Protein AF-0000000084334035 (afdb_homodimer)

InterPro domains:
  IPR004360 Glyoxalase/fosfomycin resistance/dioxygenase domain [PF00903] (3-112)
  IPR029068 Glyoxalase/Bleomycin resistance protein/Dihydroxybiphenyl dioxygenase [G3DSA:3.10.180.10] (1-116)
  IPR029068 Glyoxalase/Bleomycin resistance protein/Dihydroxybiphenyl dioxygenase [SSF54593] (1-115)
  IPR037523 Vicinal oxygen chelate (VOC), core domain [PS51819] (2-116)

Organism: NCBI:txid1302689

pLDDT: mean 97.19, std 4.1, range [75.56, 98.94]

Foldseek 3Di:
DDAAEAEAEADDQVLQVVLVVLLAWDWPDWAAPDDPDTWTKIHHPPDRHIYTYGHPDPVHHHQPADDAEDEDADPVVSCVSSVVSVWHKADWDQDPQFIWIWTAGPRNHIYIYGHD/DDAAEAEAEADDQVLQVVLVVLLAWDWPDWADPDDPDTWTKIHHPPDRHIYTYGHPDPVHHHQPADDAEDEDADPVVSCVSSVVSVWDKADWDQDPQFIWIWTATPRNHIYIYGHD

Radius of gyration: 17.35 Å; Cα contacts (8 Å, |Δi|>4): 551; chains: 2; bounding box: 46×47×35 Å

Secondary structure (DSSP, 8-state):
-EEEEEEEE-S-HHHHHHHHHHHT-EEEEEEEEETTEEEEEEE-TT-S-EEEEE---TTS-TT----EEEE-S-HHHHHHHHHHTT--BPPPEEETTEEEEEEE-TT--EEEEEE-/-EEEEEEEE-S-HHHHHHHHHHHT-EEEEEEEEETTEEEEEEE-TT-S-EEEEE---TTS-TT----EEEE-S-HHHHHHHHHHTT--BPPPEEETTEEEEEEE-TT--EEEEEE-

Sequence (232 aa):
MKISIVSIPVTDQARAKEFYIKFGFQVLVDAPMGGSQRWIQLTLPGAETTIALVNWFDDMPAGSVRGMVISIDNIEDKIKELNAQGIEVAPVETTPWGRFAAVKDPDGNTLSLHQEMKISIVSIPVTDQARAKEFYIKFGFQVLVDAPMGGSQRWIQLTLPGAETTIALVNWFDDMPAGSVRGMVISIDNIEDKIKELNAQGIEVAPVETTPWGRFAAVKDPDGNTLSLHQE

Solvent-accessible surface area (backbone atoms only — not comparable to full-atom values): 12318 Å² total; per-residue (Å²): 89,36,60,39,33,38,54,42,38,31,85,48,58,70,65,46,48,54,51,43,41,62,71,57,35,41,84,74,42,79,40,77,74,53,89,90,45,58,46,36,30,32,30,37,76,92,35,78,43,30,38,29,50,39,73,82,55,85,64,39,52,52,21,31,52,53,70,28,28,33,38,43,89,50,59,68,61,49,48,52,53,29,43,74,66,69,41,72,64,50,74,75,43,82,53,100,82,26,36,35,28,44,33,60,48,96,59,46,27,32,41,28,40,31,22,114,88,37,58,38,32,38,54,44,38,30,85,49,58,69,65,48,49,54,50,43,42,62,72,57,36,41,84,75,43,78,41,78,73,55,91,92,45,57,46,36,29,32,31,37,76,92,34,79,43,29,38,29,50,39,74,81,55,85,65,39,52,53,21,31,52,52,70,28,28,34,36,42,89,51,60,68,61,49,48,52,54,28,43,75,68,70,42,70,63,48,76,76,43,82,51,98,83,26,36,34,28,44,32,61,48,97,57,46,27,34,42,28,40,32,22,113

Structure (mmCIF, N/CA/C/O backbone):
data_AF-0000000084334035-model_v1
#
loop_
_entity.id
_entity.type
_entity.pdbx_description
1 polymer 'VOC domain-containing protein'
#
loop_
_atom_site.group_PDB
_atom_site.id
_atom_site.type_symbol
_atom_site.label_atom_id
_atom_site.label_alt_id
_atom_site.label_comp_id
_atom_site.label_asym_id
_atom_site.label_entity_id
_atom_site.label_seq_id
_atom_site.pdbx_PDB_ins_code
_atom_site.Cartn_x
_atom_site.Cartn_y
_atom_site.Cartn_z
_atom_site.occupancy
_atom_site.B_iso_or_equiv
_atom_site.auth_seq_id
_atom_site.auth_comp_id
_atom_site.auth_asym_id
_atom_site.auth_atom_id
_atom_site.pdbx_PDB_model_num
ATOM 1 N N . MET A 1 1 ? 3.861 4.438 14.414 1 96.56 1 MET A N 1
ATOM 2 C CA . MET A 1 1 ? 3.26 4.789 13.133 1 96.56 1 MET A CA 1
ATOM 3 C C . MET A 1 1 ? 3.328 3.615 12.164 1 96.56 1 MET A C 1
ATOM 5 O O . MET A 1 1 ? 4.293 2.848 12.172 1 96.56 1 MET A O 1
ATOM 9 N N . LYS A 1 2 ? 2.318 3.383 11.336 1 98.31 2 LYS A N 1
ATOM 10 C CA . LYS A 1 2 ? 2.316 2.316 10.336 1 98.31 2 LYS A CA 1
ATOM 11 C C . LYS A 1 2 ? 1.399 2.66 9.164 1 98.31 2 LYS A C 1
ATOM 13 O O . LYS A 1 2 ? 0.499 3.49 9.305 1 98.31 2 LYS A O 1
ATOM 18 N N . ILE A 1 3 ? 1.643 2.088 8.039 1 98.75 3 ILE A N 1
ATOM 19 C CA . ILE A 1 3 ? 0.678 2.102 6.941 1 98.75 3 ILE A CA 1
ATOM 20 C C . ILE A 1 3 ? -0.466 1.14 7.25 1 98.75 3 ILE A C 1
ATOM 22 O O . ILE A 1 3 ? -0.281 -0.08 7.234 1 98.75 3 ILE A O 1
ATOM 26 N N . SER A 1 4 ? -1.575 1.668 7.496 1 98.69 4 SER A N 1
ATOM 27 C CA . SER A 1 4 ? -2.65 0.827 8.016 1 98.69 4 SER A CA 1
ATOM 28 C C . SER A 1 4 ? -3.596 0.393 6.898 1 98.69 4 SER A C 1
ATOM 30 O O . SER A 1 4 ? -4.199 -0.68 6.973 1 98.69 4 SER A O 1
ATOM 32 N N . ILE A 1 5 ? -3.775 1.23 5.855 1 98.81 5 ILE A N 1
ATOM 33 C CA . ILE A 1 5 ? -4.676 0.915 4.75 1 98.81 5 ILE A CA 1
ATOM 34 C C . ILE A 1 5 ? -4.035 1.331 3.43 1 98.81 5 ILE A C 1
ATOM 36 O O . ILE A 1 5 ? -3.477 2.426 3.32 1 98.81 5 ILE A O 1
ATOM 40 N N . VAL A 1 6 ? -4.137 0.465 2.496 1 98.81 6 VAL A N 1
ATOM 41 C CA . VAL A 1 6 ? -3.771 0.762 1.115 1 98.81 6 VAL A CA 1
ATOM 42 C C . VAL A 1 6 ? -4.984 0.573 0.207 1 98.81 6 VAL A C 1
ATOM 44 O O . VAL A 1 6 ? -5.684 -0.439 0.297 1 98.81 6 VAL A O 1
ATOM 47 N N . SER A 1 7 ? -5.195 1.515 -0.656 1 98.81 7 SER A N 1
ATOM 48 C CA . SER A 1 7 ? -6.344 1.444 -1.555 1 98.81 7 SER A CA 1
ATOM 49 C C . SER A 1 7 ? -6.012 0.651 -2.814 1 98.81 7 SER A C 1
ATOM 51 O O . SER A 1 7 ? -4.934 0.811 -3.389 1 98.81 7 SER A O 1
ATOM 53 N N . ILE A 1 8 ? -6.863 -0.207 -3.244 1 98.88 8 ILE A N 1
ATOM 54 C CA . ILE A 1 8 ? -6.812 -0.934 -4.508 1 98.88 8 ILE A CA 1
ATOM 55 C C . ILE A 1 8 ? -7.996 -0.525 -5.387 1 98.88 8 ILE A C 1
ATOM 57 O O . ILE A 1 8 ? -9.148 -0.82 -5.062 1 98.88 8 ILE A O 1
ATOM 61 N N . PRO A 1 9 ? -7.699 0.155 -6.477 1 98.75 9 PRO A N 1
ATOM 62 C CA . PRO A 1 9 ? -8.797 0.596 -7.34 1 98.75 9 PRO A CA 1
ATOM 63 C C . PRO A 1 9 ? -9.383 -0.54 -8.18 1 98.75 9 PRO A C 1
ATOM 65 O O . PRO A 1 9 ? -8.641 -1.271 -8.836 1 98.75 9 PRO A O 1
ATOM 68 N N . VAL A 1 10 ? -10.648 -0.651 -8.172 1 98.62 10 VAL A N 1
ATOM 69 C CA . VAL A 1 10 ? -11.344 -1.716 -8.891 1 98.62 10 VAL A CA 1
ATOM 70 C C . VAL A 1 10 ? -12.609 -1.161 -9.531 1 98.62 10 VAL A C 1
ATOM 72 O O . VAL A 1 10 ? -13.102 -0.097 -9.148 1 98.62 10 VAL A O 1
ATOM 75 N N . THR A 1 11 ? -13.141 -1.835 -10.594 1 98.25 11 THR A N 1
ATOM 76 C CA . THR A 1 11 ? -14.383 -1.43 -11.242 1 98.25 11 THR A CA 1
ATOM 77 C C . THR A 1 11 ? -15.594 -1.919 -10.453 1 98.25 11 THR A C 1
ATOM 79 O O . THR A 1 11 ? -16.547 -1.17 -10.242 1 98.25 11 THR A O 1
ATOM 82 N N . ASP A 1 12 ? -15.586 -3.154 -10.062 1 97.94 12 ASP A N 1
ATOM 83 C CA . ASP A 1 12 ? -16.641 -3.857 -9.344 1 97.94 12 ASP A CA 1
ATOM 84 C C . ASP A 1 12 ? -16.141 -4.395 -8.008 1 97.94 12 ASP A C 1
ATOM 86 O O . ASP A 1 12 ? -15.422 -5.398 -7.965 1 97.94 12 ASP A O 1
ATOM 90 N N . GLN A 1 13 ? -16.594 -3.766 -6.898 1 98 13 GLN A N 1
ATOM 91 C CA . GLN A 1 13 ? -16.062 -4.094 -5.582 1 98 13 GLN A CA 1
ATOM 92 C C . GLN A 1 13 ? -16.422 -5.523 -5.184 1 98 13 GLN A C 1
ATOM 94 O O . GLN A 1 13 ? -15.617 -6.227 -4.582 1 98 13 GLN A O 1
ATOM 99 N N . ALA A 1 14 ? -17.625 -5.918 -5.496 1 97.44 14 ALA A N 1
ATOM 100 C CA . ALA A 1 14 ? -18.062 -7.262 -5.129 1 97.44 14 ALA A CA 1
ATOM 101 C C . ALA A 1 14 ? -17.219 -8.328 -5.824 1 97.44 14 ALA A C 1
ATOM 103 O O . ALA A 1 14 ? -16.812 -9.305 -5.199 1 97.44 14 ALA A O 1
ATOM 104 N N . ARG A 1 15 ? -17.031 -8.141 -7.109 1 98.31 15 ARG A N 1
ATOM 105 C CA . ARG A 1 15 ? -16.203 -9.062 -7.879 1 98.31 15 ARG A CA 1
ATOM 106 C C . ARG A 1 15 ? -14.781 -9.109 -7.336 1 98.31 15 ARG A C 1
ATOM 108 O O . ARG A 1 15 ? -14.195 -10.188 -7.199 1 98.31 15 ARG A O 1
ATOM 115 N N . ALA A 1 16 ? -14.203 -7.965 -7.047 1 98.75 16 ALA A N 1
ATOM 116 C CA . ALA A 1 16 ? -12.859 -7.887 -6.48 1 98.75 16 ALA A CA 1
ATOM 117 C C . ALA A 1 16 ? -12.797 -8.57 -5.117 1 98.75 16 ALA A C 1
ATOM 119 O O . ALA A 1 16 ? -11.852 -9.312 -4.828 1 98.75 16 ALA A O 1
ATOM 120 N N . LYS A 1 17 ? -13.789 -8.305 -4.312 1 98.69 17 LYS A N 1
ATOM 121 C CA . LYS A 1 17 ? -13.859 -8.914 -2.986 1 98.69 17 LYS A CA 1
ATOM 122 C C . LYS A 1 17 ? -13.758 -10.43 -3.07 1 98.69 17 LYS A C 1
ATOM 124 O O . LYS A 1 17 ? -13 -11.055 -2.318 1 98.69 17 LYS A O 1
ATOM 129 N N . GLU A 1 18 ? -14.453 -11.016 -3.953 1 98.69 18 GLU A N 1
ATOM 130 C CA . GLU A 1 18 ? -14.406 -12.469 -4.133 1 98.69 18 GLU A CA 1
ATOM 131 C C . GLU A 1 18 ? -13 -12.938 -4.484 1 98.69 18 GLU A C 1
ATOM 133 O O . GLU A 1 18 ? -12.523 -13.938 -3.951 1 98.69 18 GLU A O 1
ATOM 138 N N . PHE A 1 19 ? -12.406 -12.227 -5.371 1 98.88 19 PHE A N 1
ATOM 139 C CA . PHE A 1 19 ? -11.047 -12.562 -5.773 1 98.88 19 PHE A CA 1
ATOM 140 C C . PHE A 1 19 ? -10.102 -12.531 -4.574 1 98.88 19 PHE A C 1
ATOM 142 O O . PHE A 1 19 ? -9.328 -13.469 -4.359 1 98.88 19 PHE A O 1
ATOM 149 N N . TYR A 1 20 ? -10.109 -11.43 -3.85 1 98.88 20 TYR A N 1
ATOM 150 C CA . TYR A 1 20 ? -9.148 -11.242 -2.768 1 98.88 20 TYR A CA 1
ATOM 151 C C . TYR A 1 20 ? -9.406 -12.219 -1.63 1 98.88 20 TYR A C 1
ATOM 153 O O . TYR A 1 20 ? -8.469 -12.656 -0.953 1 98.88 20 TYR A O 1
ATOM 161 N N . ILE A 1 21 ? -10.68 -12.609 -1.433 1 98.75 21 ILE A N 1
ATOM 162 C CA . ILE A 1 21 ? -10.969 -13.656 -0.459 1 98.75 21 ILE A CA 1
ATOM 163 C C . ILE A 1 21 ? -10.32 -14.969 -0.899 1 98.75 21 ILE A C 1
ATOM 165 O O . ILE A 1 21 ? -9.672 -15.648 -0.099 1 98.75 21 ILE A O 1
ATOM 169 N N . LYS A 1 22 ? -10.469 -15.305 -2.178 1 98.56 22 LYS A N 1
ATOM 170 C CA . LYS A 1 22 ? -9.828 -16.5 -2.711 1 98.56 22 LYS A CA 1
ATOM 171 C C . LYS A 1 22 ? -8.312 -16.422 -2.572 1 98.56 22 LYS A C 1
ATOM 173 O O . LYS A 1 22 ? -7.641 -17.438 -2.396 1 98.56 22 LYS A O 1
ATOM 178 N N . PHE A 1 23 ? -7.797 -15.234 -2.707 1 98.56 23 PHE A N 1
ATOM 179 C CA . PHE A 1 23 ? -6.359 -15.016 -2.582 1 98.56 23 PHE A CA 1
ATOM 180 C C . PHE A 1 23 ? -5.887 -15.312 -1.165 1 98.56 23 PHE A C 1
ATOM 182 O O . PHE A 1 23 ? -4.738 -15.711 -0.959 1 98.56 23 PHE A O 1
ATOM 189 N N . GLY A 1 24 ? -6.75 -15.062 -0.182 1 98.06 24 GLY A N 1
ATOM 190 C CA . GLY A 1 24 ? -6.391 -15.344 1.198 1 98.06 24 GLY A CA 1
ATOM 191 C C . GLY A 1 24 ? -6.711 -14.211 2.146 1 98.06 24 GLY A C 1
ATOM 192 O O . GLY A 1 24 ? -6.48 -14.312 3.354 1 98.06 24 GLY A O 1
ATOM 193 N N . PHE A 1 25 ? -7.23 -13.141 1.601 1 98.75 25 PHE A N 1
ATOM 194 C CA . PHE A 1 25 ? -7.668 -12.039 2.451 1 98.75 25 PHE A CA 1
ATOM 195 C C . PHE A 1 25 ? -8.969 -12.391 3.166 1 98.75 25 PHE A C 1
ATOM 197 O O . PHE A 1 25 ? -9.719 -13.258 2.715 1 98.75 25 PHE A O 1
ATOM 204 N N . GLN A 1 26 ? -9.156 -11.688 4.277 1 98.75 26 GLN A N 1
ATOM 205 C CA . GLN A 1 26 ? -10.398 -11.797 5.047 1 98.75 26 GLN A CA 1
ATOM 206 C C . GLN A 1 26 ? -11.102 -10.445 5.141 1 98.75 26 GLN A C 1
ATOM 208 O O . GLN A 1 26 ? -10.445 -9.406 5.219 1 98.75 26 GLN A O 1
ATOM 213 N N . VAL A 1 27 ? -12.453 -10.5 5.238 1 98.5 27 VAL A N 1
ATOM 214 C CA . VAL A 1 27 ? -13.227 -9.266 5.32 1 98.5 27 VAL A CA 1
ATOM 215 C C . VAL A 1 27 ? -13.133 -8.688 6.73 1 98.5 27 VAL A C 1
ATOM 217 O O . VAL A 1 27 ? -13.398 -9.391 7.711 1 98.5 27 VAL A O 1
ATOM 220 N N . LEU A 1 28 ? -12.719 -7.504 6.832 1 97.88 28 LEU A N 1
ATOM 221 C CA . LEU A 1 28 ? -12.719 -6.773 8.094 1 97.88 28 LEU A CA 1
ATOM 222 C C . LEU A 1 28 ? -13.961 -5.895 8.219 1 97.88 28 LEU A C 1
ATOM 224 O O . LEU A 1 28 ? -14.586 -5.844 9.281 1 97.88 28 LEU A O 1
ATOM 228 N N . VAL A 1 29 ? -14.242 -5.184 7.184 1 96.94 29 VAL A N 1
ATOM 229 C CA . VAL A 1 29 ? -15.414 -4.312 7.102 1 96.94 29 VAL A CA 1
ATOM 230 C C . VAL A 1 29 ? -16.062 -4.449 5.723 1 96.94 29 VAL A C 1
ATOM 232 O O . VAL A 1 29 ? -15.359 -4.512 4.707 1 96.94 29 VAL A O 1
ATOM 235 N N . ASP A 1 30 ? -17.312 -4.547 5.629 1 96.94 30 ASP A N 1
ATOM 236 C CA . ASP A 1 30 ? -18.172 -4.441 4.449 1 96.94 30 ASP A CA 1
ATOM 237 C C . ASP A 1 30 ? -19.469 -3.701 4.766 1 96.94 30 ASP A C 1
ATOM 239 O O . ASP A 1 30 ? -20.438 -4.309 5.211 1 96.94 30 ASP A O 1
ATOM 243 N N . ALA A 1 31 ? -19.297 -2.412 4.504 1 94.94 31 ALA A N 1
ATOM 244 C CA . ALA A 1 31 ? -20.406 -1.578 4.977 1 94.94 31 ALA A CA 1
ATOM 245 C C . ALA A 1 31 ? -20.734 -0.48 3.971 1 94.94 31 ALA A C 1
ATOM 247 O O . ALA A 1 31 ? -19.844 -0.005 3.25 1 94.94 31 ALA A O 1
ATOM 248 N N . PRO A 1 32 ? -21.969 -0.108 4.008 1 91.62 32 PRO A N 1
ATOM 249 C CA . PRO A 1 32 ? -22.328 1.028 3.158 1 91.62 32 PRO A CA 1
ATOM 250 C C . PRO A 1 32 ? -21.75 2.348 3.656 1 91.62 32 PRO A C 1
ATOM 252 O O . PRO A 1 32 ? -21.609 2.551 4.867 1 91.62 32 PRO A O 1
ATOM 255 N N . MET A 1 33 ? -21.172 3.248 2.904 1 84.38 33 MET A N 1
ATOM 256 C CA . MET A 1 33 ? -20.641 4.566 3.24 1 84.38 33 MET A CA 1
ATOM 257 C C . MET A 1 33 ? -21.688 5.652 2.969 1 84.38 33 MET A C 1
ATOM 259 O O . MET A 1 33 ? -21.531 6.789 3.426 1 84.38 33 MET A O 1
ATO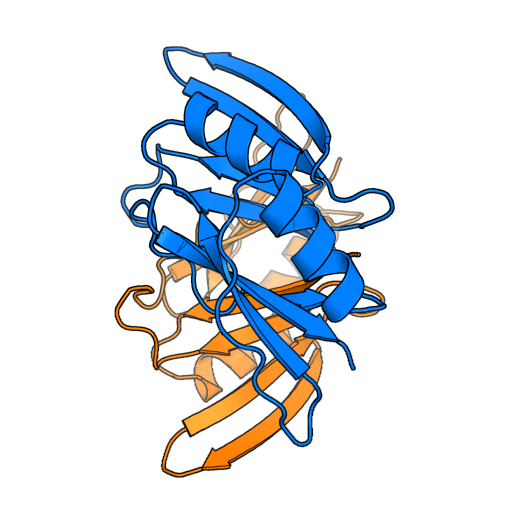M 263 N N . GLY A 1 34 ? -22.719 5.332 2.312 1 76.31 34 GLY A N 1
ATOM 264 C CA . GLY A 1 34 ? -23.719 6.273 1.834 1 76.31 34 GLY A CA 1
ATOM 265 C C . GLY A 1 34 ? -23.797 6.336 0.321 1 76.31 34 GLY A C 1
ATOM 266 O O . GLY A 1 34 ? -22.812 6.105 -0.37 1 76.31 34 GLY A O 1
ATOM 267 N N . GLY A 1 35 ? -24.969 6.562 -0.069 1 76.81 35 GLY A N 1
ATOM 268 C CA . GLY A 1 35 ? -25.188 6.516 -1.505 1 76.81 35 GLY A CA 1
ATOM 269 C C . GLY A 1 35 ? -24.953 5.141 -2.1 1 76.81 35 GLY A C 1
ATOM 270 O O . GLY A 1 35 ? -25.469 4.141 -1.603 1 76.81 35 GLY A O 1
ATOM 271 N N . SER A 1 36 ? -24.188 5.105 -3.205 1 76.5 36 SER A N 1
ATOM 272 C CA . SER A 1 36 ? -23.906 3.844 -3.885 1 76.5 36 SER A CA 1
ATOM 273 C C . SER A 1 36 ? -22.516 3.32 -3.531 1 76.5 36 SER A C 1
ATOM 275 O O . SER A 1 36 ? -22.109 2.268 -4.02 1 76.5 36 SER A O 1
ATOM 277 N N . GLN A 1 37 ? -21.922 4.07 -2.576 1 84.44 37 GLN A N 1
ATOM 278 C CA . GLN A 1 37 ? -20.562 3.66 -2.27 1 84.44 37 GLN A CA 1
ATOM 279 C C . GLN A 1 37 ? -20.531 2.658 -1.119 1 84.44 37 GLN A C 1
ATOM 281 O O . GLN A 1 37 ? -21.453 2.615 -0.303 1 84.44 37 GLN A O 1
ATOM 286 N N . ARG A 1 38 ? -19.688 1.719 -1.132 1 94.38 38 ARG A N 1
ATOM 287 C CA . ARG A 1 38 ? -19.469 0.657 -0.152 1 94.38 38 ARG A CA 1
ATOM 288 C C . ARG A 1 38 ? -18.031 0.637 0.338 1 94.38 38 ARG A C 1
ATOM 290 O O . ARG A 1 38 ? -17.094 0.785 -0.455 1 94.38 38 ARG A O 1
ATOM 297 N N . TRP A 1 39 ? -17.844 0.667 1.651 1 97.12 39 TRP A N 1
ATOM 298 C CA . TRP A 1 39 ? -16.516 0.483 2.232 1 97.12 39 TRP A CA 1
ATOM 299 C C . TRP A 1 39 ? -16.203 -0.997 2.439 1 97.12 39 TRP A C 1
ATOM 301 O O . TRP A 1 39 ? -16.797 -1.644 3.307 1 97.12 39 TRP A O 1
ATOM 311 N N . ILE A 1 40 ? -15.344 -1.476 1.629 1 98.38 40 ILE A N 1
ATOM 312 C CA . ILE A 1 40 ? -14.891 -2.857 1.747 1 98.38 40 ILE A CA 1
ATOM 313 C C . ILE A 1 40 ? -13.406 -2.891 2.111 1 98.38 40 ILE A C 1
ATOM 315 O O . ILE A 1 40 ? -12.562 -2.48 1.317 1 98.38 40 ILE A O 1
ATOM 319 N N . GLN A 1 41 ? -13.141 -3.326 3.258 1 98.75 41 GLN A N 1
ATOM 320 C CA . GLN A 1 41 ? -11.789 -3.432 3.791 1 98.75 41 GLN A CA 1
ATOM 321 C C . GLN A 1 41 ? -11.43 -4.883 4.109 1 98.75 41 GLN A C 1
ATOM 323 O O . GLN A 1 41 ? -12.227 -5.602 4.711 1 98.75 41 GLN A O 1
ATOM 328 N N . LEU A 1 42 ? -10.227 -5.297 3.646 1 98.88 42 LEU A N 1
ATOM 329 C CA . LEU A 1 42 ? -9.797 -6.68 3.824 1 98.88 42 LEU A CA 1
ATOM 330 C C . LEU A 1 42 ? -8.414 -6.738 4.473 1 98.88 42 LEU A C 1
ATOM 332 O O . LEU A 1 42 ? -7.641 -5.785 4.375 1 98.88 42 LEU A O 1
ATOM 336 N N . THR A 1 43 ? -8.156 -7.809 5.141 1 98.62 43 THR A N 1
ATOM 337 C CA . THR A 1 43 ? -6.887 -8 5.828 1 98.62 43 THR A CA 1
ATOM 338 C C . THR A 1 43 ? -6.312 -9.383 5.531 1 98.62 43 THR A C 1
ATOM 340 O O . THR A 1 43 ? -7.051 -10.305 5.191 1 98.62 43 THR A O 1
ATOM 343 N N . LEU A 1 44 ? -4.977 -9.469 5.492 1 98.38 44 LEU A N 1
ATOM 344 C CA . LEU A 1 44 ? -4.312 -10.766 5.617 1 98.38 44 LEU A CA 1
ATOM 345 C C . LEU A 1 44 ? -4.156 -11.156 7.082 1 98.38 44 LEU A C 1
ATOM 347 O O . LEU A 1 44 ? -3.824 -10.32 7.922 1 98.38 44 LEU A O 1
ATOM 351 N N . PRO A 1 45 ? -4.496 -12.383 7.406 1 96.5 45 PRO A N 1
ATOM 352 C CA . PRO A 1 45 ? -4.434 -12.781 8.812 1 96.5 45 PRO A CA 1
ATOM 353 C C . PRO A 1 45 ? -3.098 -12.43 9.469 1 96.5 45 PRO A C 1
ATOM 355 O O . PRO A 1 45 ? -2.041 -12.828 8.969 1 96.5 45 PRO A O 1
ATOM 358 N N . GLY A 1 46 ? -3.156 -11.672 10.555 1 95.94 46 GLY A N 1
ATOM 359 C CA . GLY A 1 46 ? -1.979 -11.336 11.344 1 95.94 46 GLY A CA 1
ATOM 360 C C . GLY A 1 46 ? -1.219 -10.141 10.805 1 95.94 46 GLY A C 1
ATOM 361 O O . GLY A 1 46 ? -0.263 -9.672 11.43 1 95.94 46 GLY A O 1
ATOM 362 N N . ALA A 1 47 ? -1.58 -9.633 9.68 1 97.38 47 ALA A N 1
ATOM 363 C CA . ALA A 1 47 ? -0.864 -8.516 9.062 1 97.38 47 ALA A CA 1
ATOM 364 C C . ALA A 1 47 ? -1.318 -7.184 9.641 1 97.38 47 ALA A C 1
ATOM 366 O O . ALA A 1 47 ? -2.473 -7.035 10.047 1 97.38 47 ALA A O 1
ATOM 367 N N . GLU A 1 48 ? -0.437 -6.242 9.648 1 97.06 48 GLU A N 1
ATOM 368 C CA . GLU A 1 48 ? -0.725 -4.914 10.18 1 97.06 48 GLU A CA 1
ATOM 369 C C . GLU A 1 48 ? -1.436 -4.043 9.148 1 97.06 48 GLU A C 1
ATOM 371 O O . GLU A 1 48 ? -2.275 -3.215 9.508 1 97.06 48 GLU A O 1
ATOM 376 N N . THR A 1 49 ? -1.091 -4.203 7.914 1 98.69 49 THR A N 1
ATOM 377 C CA . THR A 1 49 ? -1.615 -3.379 6.832 1 98.69 49 THR A CA 1
ATOM 378 C C . THR A 1 49 ? -2.791 -4.07 6.148 1 98.69 49 THR A C 1
ATOM 380 O O . THR A 1 49 ? -2.736 -5.27 5.875 1 98.69 49 THR A O 1
ATOM 383 N N . THR A 1 50 ? -3.871 -3.295 5.887 1 98.81 50 THR A N 1
ATOM 384 C CA . THR A 1 50 ? -5.074 -3.783 5.223 1 98.81 50 THR A CA 1
ATOM 385 C C . THR A 1 50 ? -5.227 -3.146 3.844 1 98.81 50 THR A C 1
ATOM 387 O O . THR A 1 50 ? -4.445 -2.268 3.471 1 98.81 50 THR A O 1
ATOM 390 N N . ILE A 1 51 ? -6.18 -3.689 3.072 1 98.94 51 ILE A N 1
ATOM 391 C CA . ILE A 1 51 ? -6.504 -3.051 1.804 1 98.94 51 ILE A CA 1
ATOM 392 C C . ILE A 1 51 ? -7.957 -2.582 1.821 1 98.94 51 ILE A C 1
ATOM 394 O O . ILE A 1 51 ? -8.797 -3.168 2.51 1 98.94 51 ILE A O 1
ATOM 398 N N . ALA A 1 52 ? -8.195 -1.542 1.15 1 98.81 52 ALA A N 1
ATOM 399 C CA . ALA A 1 52 ? -9.547 -1.084 0.843 1 98.81 52 ALA A CA 1
ATOM 400 C C . ALA A 1 52 ? -9.82 -1.146 -0.657 1 98.81 52 ALA A C 1
ATOM 402 O O . ALA A 1 52 ? -9.031 -0.646 -1.459 1 98.81 52 ALA A O 1
ATOM 403 N N . LEU A 1 53 ? -10.883 -1.822 -1.043 1 98.75 53 LEU A N 1
ATOM 404 C CA . LEU A 1 53 ? -11.305 -1.854 -2.441 1 98.75 53 LEU A CA 1
ATOM 405 C C . LEU A 1 53 ? -12.102 -0.603 -2.797 1 98.75 53 LEU A C 1
ATOM 407 O O . LEU A 1 53 ? -13.203 -0.4 -2.291 1 98.75 53 LEU A O 1
ATOM 411 N N . VAL A 1 54 ? -11.578 0.214 -3.727 1 98.06 54 VAL A N 1
ATOM 412 C CA . VAL A 1 54 ? -12.164 1.529 -3.951 1 98.06 54 VAL A CA 1
ATOM 413 C C . VAL A 1 54 ? -12.5 1.7 -5.434 1 98.06 54 VAL A C 1
ATOM 415 O O . VAL A 1 54 ? -11.828 1.132 -6.297 1 98.06 54 VAL A O 1
ATOM 418 N N . ASN A 1 55 ? -13.5 2.494 -5.781 1 97.12 55 ASN A N 1
ATOM 419 C CA . ASN A 1 55 ? -13.844 2.787 -7.168 1 97.12 55 ASN A CA 1
ATOM 420 C C . ASN A 1 55 ? -14.25 4.246 -7.348 1 97.12 55 ASN A C 1
ATOM 422 O O . ASN A 1 55 ? -14.914 4.598 -8.328 1 97.12 55 ASN A O 1
ATOM 426 N N . TRP A 1 56 ? -13.859 5.129 -6.418 1 96.06 56 TRP A N 1
ATOM 427 C CA . TRP A 1 56 ? -14.336 6.508 -6.457 1 96.06 56 TRP A CA 1
ATOM 428 C C . TRP A 1 56 ? -13.18 7.484 -6.609 1 96.06 56 TRP A C 1
ATOM 430 O O . TRP A 1 56 ? -13.375 8.703 -6.602 1 96.06 56 TRP A O 1
ATOM 440 N N . PHE A 1 57 ? -11.945 7.086 -6.668 1 96.56 57 PHE A N 1
ATOM 441 C CA . PHE A 1 57 ? -10.82 7.977 -6.93 1 96.56 57 PHE A CA 1
ATOM 442 C C . PHE A 1 57 ? -10.516 8.039 -8.422 1 96.56 57 PHE A C 1
ATOM 444 O O . PHE A 1 57 ? -9.992 7.086 -8.992 1 96.56 57 PHE A O 1
ATOM 451 N N . ASP A 1 58 ? -10.672 9.18 -9.086 1 95.56 58 ASP A N 1
ATOM 452 C CA . ASP A 1 58 ? -10.438 9.344 -10.516 1 95.56 58 ASP A CA 1
ATOM 453 C C . ASP A 1 58 ? -8.961 9.164 -10.859 1 95.56 58 ASP A C 1
ATOM 455 O O . ASP A 1 58 ? -8.625 8.688 -11.953 1 95.56 58 ASP A O 1
ATOM 459 N N . ASP A 1 59 ? -8.133 9.461 -9.938 1 96 59 ASP A N 1
ATOM 460 C CA . ASP A 1 59 ? -6.695 9.453 -10.172 1 96 59 ASP A CA 1
ATOM 461 C C . ASP A 1 59 ? -6.125 8.047 -10.016 1 96 59 ASP A C 1
ATOM 463 O O . ASP A 1 59 ? -4.938 7.824 -10.266 1 96 59 ASP A O 1
ATOM 467 N N . MET A 1 60 ? -6.953 7.086 -9.578 1 97.38 60 MET A N 1
ATOM 468 C CA . MET A 1 60 ? -6.559 5.688 -9.438 1 97.38 60 MET A CA 1
ATOM 469 C C . MET A 1 60 ? -7.406 4.789 -10.328 1 97.38 60 MET A C 1
ATOM 471 O O . MET A 1 60 ? -8.352 4.152 -9.852 1 97.38 60 MET A O 1
ATOM 475 N N . PRO A 1 61 ? -7.043 4.699 -11.586 1 97.5 61 PRO A N 1
ATOM 476 C CA . PRO A 1 61 ? -7.824 3.818 -12.461 1 97.5 61 PRO A CA 1
ATOM 477 C C . PRO A 1 61 ? -7.809 2.365 -11.992 1 97.5 61 PRO A C 1
ATOM 479 O O . PRO A 1 61 ? -6.785 1.879 -11.508 1 97.5 61 PRO A O 1
ATOM 482 N N . ALA A 1 62 ? -8.961 1.711 -12.203 1 98.31 62 ALA A N 1
ATOM 483 C CA . ALA A 1 62 ? -9.023 0.286 -11.883 1 98.31 62 ALA A CA 1
ATOM 484 C C . ALA A 1 62 ? -7.918 -0.485 -12.602 1 98.31 62 ALA A C 1
ATOM 486 O O . ALA A 1 62 ? -7.668 -0.267 -13.789 1 98.31 62 ALA A O 1
ATOM 487 N N . GLY A 1 63 ? -7.211 -1.325 -11.852 1 98.44 63 GLY A N 1
ATOM 488 C CA . GLY A 1 63 ? -6.199 -2.184 -12.445 1 98.44 63 GLY A CA 1
ATOM 489 C C . GLY A 1 63 ? -4.828 -1.531 -12.508 1 98.44 63 GLY A C 1
ATOM 490 O O . GLY A 1 63 ? -3.904 -2.078 -13.109 1 98.44 63 GLY A O 1
ATOM 491 N N . SER A 1 64 ? -4.633 -0.422 -11.844 1 98.38 64 SER A N 1
ATOM 492 C CA . SER A 1 64 ? -3.428 0.373 -12.062 1 98.38 64 SER A CA 1
ATOM 493 C C . SER A 1 64 ? -2.352 0.044 -11.039 1 98.38 64 SER A C 1
ATOM 495 O O . SER A 1 64 ? -1.218 0.516 -11.141 1 98.38 64 SER A O 1
ATOM 497 N N . VAL A 1 65 ? -2.633 -0.736 -10.023 1 98.5 65 VAL A N 1
ATOM 498 C CA . VAL A 1 65 ? -1.657 -1.037 -8.977 1 98.5 65 VAL A CA 1
ATOM 499 C C . VAL A 1 65 ? -0.558 -1.934 -9.547 1 98.5 65 VAL A C 1
ATOM 501 O O . VAL A 1 65 ? -0.844 -2.939 -10.195 1 98.5 65 VAL A O 1
ATOM 504 N N . ARG A 1 66 ? 0.643 -1.531 -9.359 1 98.44 66 ARG A N 1
ATOM 505 C CA . ARG A 1 66 ? 1.849 -2.293 -9.664 1 98.44 66 ARG A CA 1
ATOM 506 C C . ARG A 1 66 ? 2.816 -2.285 -8.484 1 98.44 66 ARG A C 1
ATOM 508 O O . ARG A 1 66 ? 2.773 -1.383 -7.648 1 98.44 66 ARG A O 1
ATOM 515 N N . GLY A 1 67 ? 3.635 -3.258 -8.453 1 98 67 GLY A N 1
ATOM 516 C CA . GLY A 1 67 ? 4.75 -3.254 -7.516 1 98 67 GLY A CA 1
ATOM 517 C C . GLY A 1 67 ? 4.324 -3.51 -6.082 1 98 67 GLY A C 1
ATOM 518 O O . GLY A 1 67 ? 5.105 -3.311 -5.152 1 98 67 GLY A O 1
ATOM 519 N N . MET A 1 68 ? 3.088 -3.857 -5.793 1 98.75 68 MET A N 1
ATOM 520 C CA . MET A 1 68 ? 2.723 -4.293 -4.449 1 98.75 68 MET A CA 1
ATOM 521 C C . MET A 1 68 ? 3.244 -5.699 -4.172 1 98.75 68 MET A C 1
ATOM 523 O O . MET A 1 68 ? 2.936 -6.637 -4.914 1 98.75 68 MET A O 1
ATOM 527 N N . VAL A 1 69 ? 4.004 -5.844 -3.143 1 98.81 69 VAL A N 1
ATOM 528 C CA . VAL A 1 69 ? 4.637 -7.125 -2.848 1 98.81 69 VAL A CA 1
ATOM 529 C C . VAL A 1 69 ? 3.979 -7.758 -1.625 1 98.81 69 VAL A C 1
ATOM 531 O O . VAL A 1 69 ? 3.791 -7.098 -0.601 1 98.81 69 VAL A O 1
ATOM 534 N N . ILE A 1 70 ? 3.592 -8.984 -1.75 1 98.81 70 ILE A N 1
ATOM 535 C CA . ILE A 1 70 ? 3.078 -9.812 -0.665 1 98.81 70 ILE A CA 1
ATOM 536 C C . ILE A 1 70 ? 4.137 -10.828 -0.251 1 98.81 70 ILE A C 1
ATOM 538 O O . ILE A 1 70 ? 4.469 -11.742 -1.018 1 98.81 70 ILE A O 1
ATOM 542 N N . SER A 1 71 ? 4.648 -10.68 0.921 1 98.75 71 SER A N 1
ATOM 543 C CA . SER A 1 71 ? 5.633 -11.633 1.423 1 98.75 71 SER A CA 1
ATOM 544 C C . SER A 1 71 ? 4.961 -12.914 1.912 1 98.75 71 SER A C 1
ATOM 546 O O . SER A 1 71 ? 3.971 -12.859 2.645 1 98.75 71 SER A O 1
ATOM 548 N N . ILE A 1 72 ? 5.484 -13.977 1.493 1 98.31 72 ILE A N 1
ATOM 549 C CA . ILE A 1 72 ? 4.941 -15.273 1.885 1 98.31 72 ILE A CA 1
ATOM 550 C C . ILE A 1 72 ? 6.082 -16.219 2.277 1 98.31 72 ILE A C 1
ATOM 552 O O . ILE A 1 72 ? 7.246 -15.945 1.985 1 98.31 72 ILE A O 1
ATOM 556 N N . ASP A 1 73 ? 5.797 -17.312 2.988 1 97.5 73 ASP A N 1
ATOM 557 C CA . ASP A 1 73 ? 6.805 -18.234 3.49 1 97.5 73 ASP A CA 1
ATOM 558 C C . ASP A 1 73 ? 7.246 -19.219 2.402 1 97.5 73 ASP A C 1
ATOM 560 O O . ASP A 1 73 ? 8.438 -19.5 2.256 1 97.5 73 ASP A O 1
ATOM 564 N N . ASN A 1 74 ? 6.305 -19.797 1.659 1 98.38 74 ASN A N 1
ATOM 565 C CA . ASN A 1 74 ? 6.555 -20.812 0.645 1 98.38 74 ASN A CA 1
ATOM 566 C C . ASN A 1 74 ? 5.793 -20.531 -0.645 1 98.38 74 ASN A C 1
ATOM 568 O O . ASN A 1 74 ? 4.578 -20.703 -0.708 1 98.38 74 ASN A O 1
ATOM 572 N N . ILE A 1 75 ? 6.508 -20.172 -1.674 1 98.62 75 ILE A N 1
ATOM 573 C CA . ILE A 1 75 ? 5.891 -19.672 -2.896 1 98.62 75 ILE A CA 1
ATOM 574 C C . ILE A 1 75 ? 5.219 -20.812 -3.646 1 98.62 75 ILE A C 1
ATOM 576 O O . ILE A 1 75 ? 4.148 -20.641 -4.234 1 98.62 75 ILE A O 1
ATOM 580 N N . GLU A 1 76 ? 5.77 -22.016 -3.619 1 98.38 76 GLU A N 1
ATOM 581 C CA . GLU A 1 76 ? 5.16 -23.156 -4.297 1 98.38 76 GLU A CA 1
ATOM 582 C C . GLU A 1 76 ? 3.818 -23.516 -3.664 1 98.38 76 GLU A C 1
ATOM 584 O O . GLU A 1 76 ? 2.842 -23.766 -4.371 1 98.38 76 GLU A O 1
ATOM 589 N N . ASP A 1 77 ? 3.805 -23.562 -2.385 1 98.62 77 ASP A N 1
ATOM 590 C CA . ASP A 1 77 ? 2.564 -23.875 -1.679 1 98.62 77 ASP A CA 1
ATOM 591 C C . ASP A 1 77 ? 1.494 -22.828 -1.973 1 98.62 77 ASP A C 1
ATOM 593 O O . ASP A 1 77 ? 0.324 -23.156 -2.168 1 98.62 77 ASP A O 1
ATOM 597 N N . LYS A 1 78 ? 1.897 -21.562 -1.986 1 98.56 78 LYS A N 1
ATOM 598 C CA . LYS A 1 78 ? 0.934 -20.5 -2.24 1 98.56 78 LYS A CA 1
ATOM 599 C C . LYS A 1 78 ? 0.382 -20.578 -3.662 1 98.56 78 LYS A C 1
ATOM 601 O O . LYS A 1 78 ? -0.814 -20.375 -3.881 1 98.56 78 LYS A O 1
ATOM 606 N N . ILE A 1 79 ? 1.219 -20.844 -4.598 1 98.75 79 ILE A N 1
ATOM 607 C CA . ILE A 1 79 ? 0.793 -20.969 -5.988 1 98.75 79 ILE A CA 1
ATOM 608 C C . ILE A 1 79 ? -0.208 -22.125 -6.105 1 98.75 79 ILE A C 1
ATOM 610 O O . ILE A 1 79 ? -1.251 -21.984 -6.75 1 98.75 79 ILE A O 1
ATOM 614 N N . LYS A 1 80 ? 0.117 -23.219 -5.477 1 98.62 80 LYS A N 1
ATOM 615 C CA . LYS A 1 80 ? -0.801 -24.359 -5.48 1 98.62 80 LYS A CA 1
ATOM 616 C C . LYS A 1 80 ? -2.16 -23.969 -4.906 1 98.62 80 LYS A C 1
ATOM 618 O O . LYS A 1 80 ? -3.199 -24.297 -5.477 1 98.62 80 LYS A O 1
ATOM 623 N N . GLU A 1 81 ? -2.104 -23.297 -3.816 1 98.38 81 GLU A N 1
ATOM 624 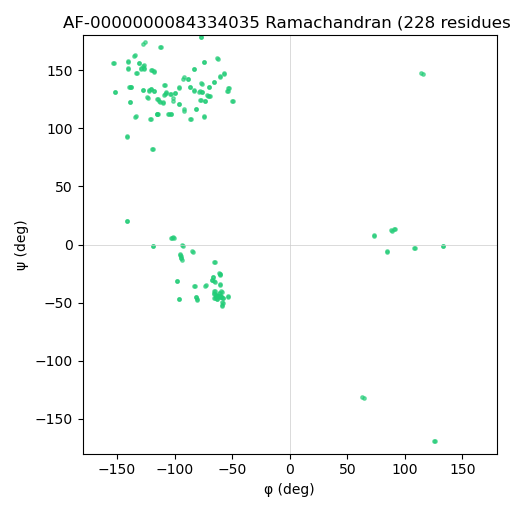C CA . GLU A 1 81 ? -3.33 -22.828 -3.174 1 98.38 81 GLU A CA 1
ATOM 625 C C . GLU A 1 81 ? -4.141 -21.938 -4.109 1 98.38 81 GLU A C 1
ATOM 627 O O . GLU A 1 81 ? -5.355 -22.109 -4.246 1 98.38 81 GLU A O 1
ATOM 632 N N . LEU A 1 82 ? -3.514 -20.953 -4.707 1 98.69 82 LEU A N 1
ATOM 633 C CA . LEU A 1 82 ? -4.195 -20.016 -5.582 1 98.69 82 LEU A CA 1
ATOM 634 C C . LEU A 1 82 ? -4.75 -20.719 -6.816 1 98.69 82 LEU A C 1
ATOM 636 O O . LEU A 1 82 ? -5.883 -20.469 -7.23 1 98.69 82 LEU A O 1
ATOM 640 N N . ASN A 1 83 ? -3.936 -21.594 -7.395 1 98.69 83 ASN A N 1
ATOM 641 C CA . ASN A 1 83 ? -4.387 -22.359 -8.555 1 98.69 83 ASN A CA 1
ATOM 642 C C . ASN A 1 83 ? -5.617 -23.188 -8.234 1 98.69 83 ASN A C 1
ATOM 644 O O . ASN A 1 83 ? -6.531 -23.297 -9.055 1 98.69 83 ASN A O 1
ATOM 648 N N . ALA A 1 84 ? -5.629 -23.781 -7.066 1 98.5 84 ALA A N 1
ATOM 649 C CA . ALA A 1 84 ? -6.766 -24.578 -6.633 1 98.5 84 ALA A CA 1
ATOM 650 C C . ALA A 1 84 ? -8.039 -23.734 -6.562 1 98.5 84 ALA A C 1
ATOM 652 O O . ALA A 1 84 ? -9.148 -24.281 -6.66 1 98.5 84 ALA A O 1
ATOM 653 N N . GLN A 1 85 ? -7.887 -22.453 -6.379 1 98 85 GLN A N 1
ATOM 654 C CA . GLN A 1 85 ? -9.016 -21.531 -6.32 1 98 85 GLN A CA 1
ATOM 655 C C . GLN A 1 85 ? -9.32 -20.938 -7.699 1 98 85 GLN A C 1
ATOM 657 O O . GLN A 1 85 ? -10.172 -20.062 -7.828 1 98 85 GLN A O 1
ATOM 662 N N . GLY A 1 86 ? -8.562 -21.297 -8.641 1 98.12 86 GLY A N 1
ATOM 663 C CA . GLY A 1 86 ? -8.789 -20.828 -9.992 1 98.12 86 GLY A CA 1
ATOM 664 C C . GLY A 1 86 ? -8.039 -19.547 -10.312 1 98.12 86 GLY A C 1
ATOM 665 O O . GLY A 1 86 ? -8.352 -18.875 -11.297 1 98.12 86 GLY A O 1
ATOM 666 N N . ILE A 1 87 ? -7.133 -19.172 -9.523 1 98.62 87 ILE A N 1
ATOM 667 C CA . ILE A 1 87 ? -6.355 -17.969 -9.75 1 98.62 87 ILE A CA 1
ATOM 668 C C . ILE A 1 87 ? -5.039 -18.312 -10.438 1 98.62 87 ILE A C 1
ATOM 670 O O . ILE A 1 87 ? -4.25 -19.109 -9.914 1 98.62 87 ILE A O 1
ATOM 674 N N . GLU A 1 88 ? -4.855 -17.75 -11.578 1 98.31 88 GLU A N 1
ATOM 675 C CA . GLU A 1 88 ? -3.619 -17.984 -12.32 1 98.31 88 GLU A CA 1
ATOM 676 C C . GLU A 1 88 ? -2.469 -17.172 -11.727 1 98.31 88 GLU A C 1
ATOM 678 O O . GLU A 1 88 ? -2.648 -16 -11.367 1 98.31 88 GLU A O 1
ATOM 683 N N . VAL A 1 89 ? -1.319 -17.797 -11.648 1 98.81 89 VAL A N 1
ATOM 684 C CA . VAL A 1 89 ? -0.101 -17.172 -11.148 1 98.81 89 VAL A CA 1
ATOM 685 C C . VAL A 1 89 ? 0.989 -17.234 -12.219 1 98.81 89 VAL A C 1
ATOM 687 O O . VAL A 1 89 ? 1.188 -18.281 -12.844 1 98.81 89 VAL A O 1
ATOM 690 N N . ALA A 1 90 ? 1.648 -16.172 -12.477 1 98.81 90 ALA A N 1
ATOM 691 C CA . ALA A 1 90 ? 2.74 -16.125 -13.445 1 98.81 90 ALA A CA 1
ATOM 692 C C . ALA A 1 90 ? 3.889 -17.031 -13.016 1 98.81 90 ALA A C 1
ATOM 694 O O . ALA A 1 90 ? 3.967 -17.438 -11.852 1 98.81 90 ALA A O 1
ATOM 695 N N . PRO A 1 91 ? 4.734 -17.391 -13.984 1 98.56 91 PRO A N 1
ATOM 696 C CA . PRO A 1 91 ? 5.895 -18.203 -13.617 1 98.56 91 PRO A CA 1
ATOM 697 C C . PRO A 1 91 ? 6.77 -17.547 -12.555 1 98.56 91 PRO A C 1
ATOM 699 O O . PRO A 1 91 ? 6.938 -16.328 -12.562 1 98.56 91 PRO A O 1
ATOM 702 N N . VAL A 1 92 ? 7.344 -18.406 -11.742 1 98.69 92 VAL A N 1
ATOM 703 C CA . VAL A 1 92 ? 8.219 -17.938 -10.68 1 98.69 92 VAL A CA 1
ATOM 704 C C . VAL A 1 92 ? 9.531 -17.422 -11.281 1 98.69 92 VAL A C 1
ATOM 706 O O . VAL A 1 92 ? 10.141 -18.078 -12.117 1 98.69 92 VAL A O 1
ATOM 709 N N . GLU A 1 93 ? 9.859 -16.25 -10.906 1 98.25 93 GLU A N 1
ATOM 710 C CA . GLU A 1 93 ? 11.164 -15.688 -11.242 1 98.25 93 GLU A CA 1
ATOM 711 C C . GLU A 1 93 ? 12.102 -15.719 -10.039 1 98.25 93 GLU A C 1
ATOM 713 O O . GLU A 1 93 ? 11.742 -15.273 -8.945 1 98.25 93 GLU A O 1
ATOM 718 N N . THR A 1 94 ? 13.297 -16.234 -10.211 1 97.75 94 THR A N 1
ATOM 719 C CA . THR A 1 94 ? 14.297 -16.281 -9.156 1 97.75 94 THR A CA 1
ATOM 720 C C . THR A 1 94 ? 15.336 -15.172 -9.336 1 97.75 94 THR A C 1
ATOM 722 O O . THR A 1 94 ? 15.914 -15.023 -10.414 1 97.75 94 THR A O 1
ATOM 725 N N . THR A 1 95 ? 15.484 -14.391 -8.352 1 95.25 95 THR A N 1
ATOM 726 C CA . THR A 1 95 ? 16.453 -13.297 -8.352 1 95.25 95 THR A CA 1
ATOM 727 C C . THR A 1 95 ? 17.375 -13.375 -7.141 1 95.25 95 THR A C 1
ATOM 729 O O . THR A 1 95 ? 17.141 -14.18 -6.234 1 95.25 95 THR A O 1
ATOM 732 N N .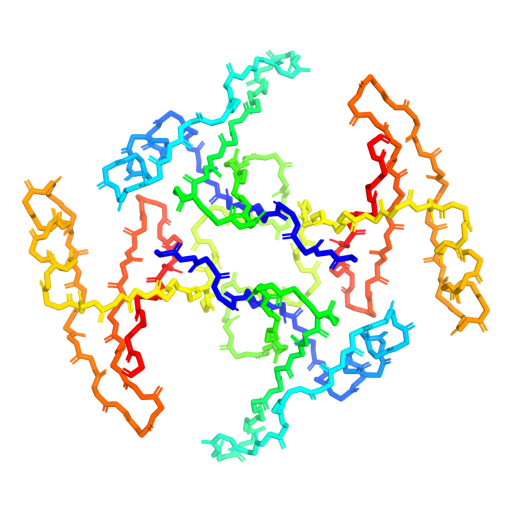 PRO A 1 96 ? 18.391 -12.539 -7.035 1 93.56 96 PRO A N 1
ATOM 733 C CA . PRO A 1 96 ? 19.234 -12.492 -5.832 1 93.56 96 PRO A CA 1
ATOM 734 C C . PRO A 1 96 ? 18.469 -12.008 -4.602 1 93.56 96 PRO A C 1
ATOM 736 O O . PRO A 1 96 ? 18.906 -12.25 -3.469 1 93.56 96 PRO A O 1
ATOM 739 N N . TRP A 1 97 ? 17.359 -11.438 -4.789 1 93 97 TRP A N 1
ATOM 740 C CA . TRP A 1 97 ? 16.594 -10.844 -3.697 1 93 97 TRP A CA 1
ATOM 741 C C . TRP A 1 97 ? 15.422 -11.742 -3.314 1 93 97 TRP A C 1
ATOM 743 O O . TRP A 1 97 ? 14.555 -11.336 -2.539 1 93 97 TRP A O 1
ATOM 753 N N . GLY A 1 98 ? 15.398 -12.914 -3.949 1 97.31 98 GLY A N 1
ATOM 754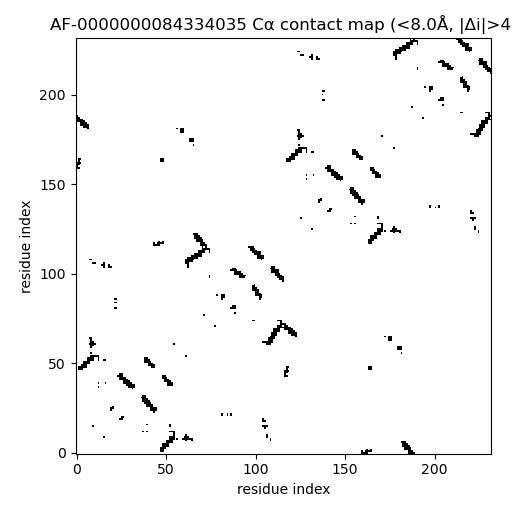 C CA . GLY A 1 98 ? 14.344 -13.859 -3.641 1 97.31 98 GLY A CA 1
ATOM 755 C C . GLY A 1 98 ? 13.578 -14.32 -4.867 1 97.31 98 GLY A C 1
ATOM 756 O O . GLY A 1 98 ? 14.008 -14.086 -6 1 97.31 98 GLY A O 1
ATOM 757 N N . ARG A 1 99 ? 12.5 -14.984 -4.668 1 98.69 99 ARG A N 1
ATOM 758 C CA . ARG A 1 99 ? 11.633 -15.508 -5.715 1 98.69 99 ARG A CA 1
ATOM 759 C C . ARG 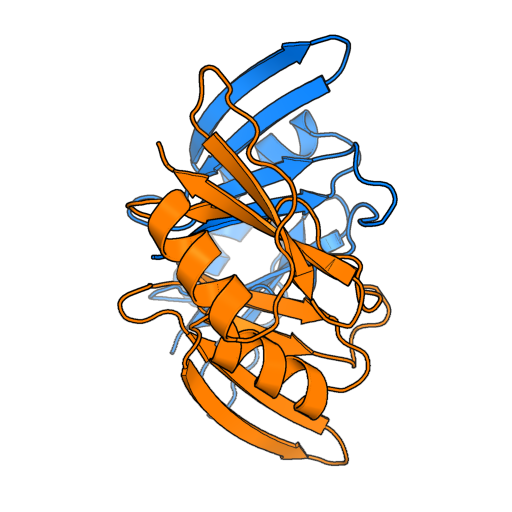A 1 99 ? 10.32 -14.727 -5.785 1 98.69 99 ARG A C 1
ATOM 761 O O . ARG A 1 99 ? 9.75 -14.375 -4.754 1 98.69 99 ARG A O 1
ATOM 768 N N . PHE A 1 100 ? 9.922 -14.461 -6.977 1 98.75 100 PHE A N 1
ATOM 769 C CA . PHE A 1 100 ? 8.734 -13.641 -7.207 1 98.75 100 PHE A CA 1
ATOM 770 C C . PHE A 1 100 ? 7.781 -14.336 -8.172 1 98.75 100 PHE A C 1
ATOM 772 O O . PHE A 1 100 ? 8.211 -15.062 -9.062 1 98.75 100 PHE A O 1
ATOM 779 N N . ALA A 1 101 ? 6.523 -14.062 -8.055 1 98.88 101 ALA A N 1
ATOM 780 C CA . ALA A 1 101 ? 5.504 -14.469 -9.016 1 98.88 101 ALA A CA 1
ATOM 781 C C . ALA A 1 101 ? 4.328 -13.492 -9.016 1 98.88 101 ALA A C 1
ATOM 783 O O . ALA A 1 101 ? 3.789 -13.164 -7.961 1 98.88 101 ALA A O 1
ATOM 784 N N . ALA A 1 102 ? 3.955 -13.094 -10.109 1 98.81 102 ALA A N 1
ATOM 785 C CA . ALA A 1 102 ? 2.916 -12.078 -10.234 1 98.81 102 ALA A CA 1
ATOM 786 C C . ALA A 1 102 ? 1.528 -12.711 -10.273 1 98.81 102 ALA A C 1
ATOM 788 O O . ALA A 1 102 ? 1.337 -13.766 -10.883 1 98.81 102 ALA A O 1
ATOM 789 N N . VAL A 1 103 ? 0.592 -12.094 -9.672 1 98.88 103 VAL A N 1
ATOM 790 C CA . VAL A 1 103 ? -0.831 -12.422 -9.703 1 98.88 103 VAL A CA 1
ATOM 791 C C . VAL A 1 103 ? -1.635 -11.18 -10.086 1 98.88 103 VAL A C 1
ATOM 793 O O . VAL A 1 103 ? -1.427 -10.102 -9.516 1 98.88 103 VAL A O 1
ATOM 796 N N . LYS A 1 104 ? -2.547 -11.273 -10.984 1 98.75 104 LYS A N 1
ATOM 797 C CA . LYS A 1 104 ? -3.408 -10.164 -11.383 1 98.75 104 LYS A CA 1
ATOM 798 C C . LYS A 1 104 ? -4.832 -10.359 -10.875 1 98.75 104 LYS A C 1
ATOM 800 O O . LYS A 1 104 ? -5.398 -11.453 -11 1 98.75 104 LYS A O 1
ATOM 805 N N . ASP A 1 105 ? -5.324 -9.305 -10.258 1 98.81 105 ASP A N 1
ATOM 806 C CA . ASP A 1 105 ? -6.734 -9.375 -9.891 1 98.81 105 ASP A CA 1
ATOM 807 C C . ASP A 1 105 ? -7.633 -9.141 -11.102 1 98.81 105 ASP A C 1
ATOM 809 O O . ASP A 1 105 ? -7.141 -8.945 -12.219 1 98.81 105 ASP A O 1
ATOM 813 N N . PRO A 1 106 ? -8.945 -9.188 -11.008 1 98.62 106 PRO A N 1
ATOM 814 C CA . PRO A 1 106 ? -9.836 -9.156 -12.172 1 98.62 106 PRO A CA 1
ATOM 815 C C . PRO A 1 106 ? -9.688 -7.883 -12.992 1 98.62 106 PRO A C 1
ATOM 817 O O . PRO A 1 106 ? -9.992 -7.875 -14.188 1 98.62 106 PRO A O 1
ATOM 820 N N . ASP A 1 107 ? -9.25 -6.758 -12.398 1 98.75 107 ASP A N 1
ATOM 821 C CA . ASP A 1 107 ? -9.109 -5.492 -13.109 1 98.75 107 ASP A CA 1
ATOM 822 C C . ASP A 1 107 ? -7.695 -5.316 -13.648 1 98.75 107 ASP A C 1
ATOM 824 O O . ASP A 1 107 ? -7.422 -4.383 -14.398 1 98.75 107 ASP A O 1
ATOM 828 N N . GLY A 1 108 ? -6.789 -6.16 -13.172 1 98.62 108 GLY A N 1
ATOM 829 C CA . GLY A 1 108 ? -5.422 -6.066 -13.656 1 98.62 108 GLY A CA 1
ATOM 830 C C . GLY A 1 108 ? -4.457 -5.516 -12.625 1 98.62 108 GLY A C 1
ATOM 831 O O . GLY A 1 108 ? -3.266 -5.363 -12.891 1 98.62 108 GLY A O 1
ATOM 832 N N . ASN A 1 109 ? -4.926 -5.117 -11.422 1 98.81 109 ASN A N 1
ATOM 833 C CA . ASN A 1 109 ? -3.99 -4.836 -10.344 1 98.81 109 ASN A CA 1
ATOM 834 C C . ASN A 1 109 ? -3.043 -6.008 -10.102 1 98.81 109 ASN A C 1
ATOM 836 O O . ASN A 1 109 ? -3.48 -7.156 -10.008 1 98.81 109 ASN A O 1
ATOM 840 N N . THR A 1 110 ? -1.786 -5.703 -9.953 1 98.75 110 THR A N 1
ATOM 841 C CA . THR A 1 110 ? -0.814 -6.789 -9.867 1 98.75 110 THR A CA 1
ATOM 842 C C . THR A 1 110 ? -0.239 -6.891 -8.461 1 98.75 110 THR A C 1
ATOM 844 O O . THR A 1 110 ? 0.274 -5.91 -7.918 1 98.75 110 THR A O 1
ATOM 847 N N . LEU A 1 111 ? -0.37 -8 -7.844 1 98.69 111 LEU A N 1
ATOM 848 C CA . LEU A 1 111 ? 0.286 -8.391 -6.602 1 98.69 111 LEU A CA 1
ATOM 849 C C . LEU A 1 111 ? 1.488 -9.289 -6.879 1 98.69 111 LEU A C 1
ATOM 851 O O . LEU A 1 111 ? 1.392 -10.234 -7.656 1 98.69 111 LEU A O 1
ATOM 855 N N . SER A 1 112 ? 2.553 -8.977 -6.32 1 98.81 112 SER A N 1
ATOM 856 C CA . SER A 1 112 ? 3.75 -9.797 -6.473 1 98.81 112 SER A CA 1
ATOM 857 C C . SER A 1 112 ? 3.998 -10.648 -5.23 1 98.81 112 SER A C 1
ATOM 859 O O . SER A 1 112 ? 4.316 -10.125 -4.164 1 98.81 112 SER A O 1
ATOM 861 N N . LEU A 1 113 ? 3.846 -11.961 -5.387 1 98.88 113 LEU A N 1
ATOM 862 C CA . LEU A 1 113 ? 4.281 -12.867 -4.328 1 98.88 113 LEU A CA 1
ATOM 863 C C . LEU A 1 113 ? 5.797 -12.82 -4.164 1 98.88 113 LEU A C 1
ATOM 865 O O . LEU A 1 113 ? 6.531 -12.773 -5.156 1 98.88 113 LEU A O 1
ATOM 869 N N . HIS A 1 114 ? 6.215 -12.844 -2.963 1 98.88 114 HIS A N 1
ATOM 870 C CA . HIS A 1 114 ? 7.648 -12.805 -2.705 1 98.88 114 HIS A CA 1
ATOM 871 C C . HIS A 1 114 ? 8.039 -13.758 -1.583 1 98.88 114 HIS A C 1
ATOM 873 O O . HIS A 1 114 ? 7.453 -13.719 -0.497 1 98.88 114 HIS A O 1
ATOM 879 N N . GLN A 1 115 ? 8.906 -14.633 -1.903 1 98.75 115 GLN A N 1
ATOM 880 C CA . GLN A 1 115 ? 9.562 -15.477 -0.913 1 98.75 115 GLN A CA 1
ATOM 881 C C . GLN A 1 115 ? 11.055 -15.148 -0.811 1 98.75 115 GLN A C 1
ATOM 883 O O . GLN A 1 115 ? 11.781 -15.219 -1.804 1 98.75 115 GLN A O 1
ATOM 888 N N . GLU A 1 116 ? 11.5 -14.805 0.361 1 94.81 116 GLU A N 1
ATOM 889 C CA . GLU A 1 116 ? 12.914 -14.492 0.562 1 94.81 116 GLU A CA 1
ATOM 890 C C . GLU A 1 116 ? 13.766 -15.758 0.537 1 94.81 116 GLU A C 1
ATOM 892 O O . GLU A 1 116 ? 13.344 -16.797 1.029 1 94.81 116 GLU A O 1
ATOM 897 N N . MET B 1 1 ? 1.744 -14.289 6.043 1 96.62 1 MET B N 1
ATOM 898 C CA . MET B 1 1 ? 1.676 -13.461 4.844 1 96.62 1 MET B CA 1
ATOM 899 C C . MET B 1 1 ? 1.441 -12 5.211 1 96.62 1 MET B C 1
ATOM 901 O O . MET B 1 1 ? 0.738 -11.703 6.176 1 96.62 1 MET B O 1
ATOM 905 N N . LYS B 1 2 ? 2.055 -11.031 4.531 1 98.38 2 LYS B N 1
ATOM 906 C CA . LYS B 1 2 ? 1.852 -9.602 4.773 1 98.38 2 LYS B CA 1
ATOM 907 C C . LYS B 1 2 ? 2.117 -8.789 3.516 1 98.38 2 LYS B C 1
ATOM 909 O O . LYS B 1 2 ? 2.814 -9.242 2.607 1 98.38 2 LYS B O 1
ATOM 914 N N . ILE B 1 3 ? 1.549 -7.641 3.422 1 98.75 3 ILE B N 1
ATOM 915 C CA . ILE B 1 3 ? 1.95 -6.652 2.424 1 98.75 3 ILE B CA 1
ATOM 916 C C . ILE B 1 3 ? 3.281 -6.023 2.826 1 98.75 3 ILE B C 1
ATOM 918 O O . ILE B 1 3 ? 3.346 -5.258 3.791 1 98.75 3 ILE B O 1
ATOM 922 N N . SER B 1 4 ? 4.273 -6.332 2.117 1 98.75 4 SER B N 1
ATOM 923 C CA . SER B 1 4 ? 5.605 -5.949 2.572 1 98.75 4 SER B CA 1
ATOM 924 C C . SER B 1 4 ? 6.07 -4.664 1.9 1 98.75 4 SER B C 1
ATOM 926 O O . SER B 1 4 ? 6.844 -3.896 2.482 1 98.75 4 SER B O 1
ATOM 928 N N . ILE B 1 5 ? 5.633 -4.41 0.649 1 98.81 5 ILE B N 1
ATOM 929 C CA . ILE B 1 5 ? 6.039 -3.215 -0.082 1 98.81 5 ILE B CA 1
ATOM 930 C C . ILE B 1 5 ? 4.848 -2.639 -0.84 1 98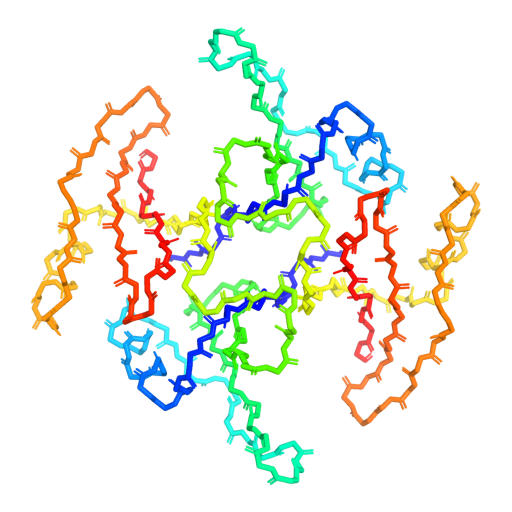.81 5 ILE B C 1
ATOM 932 O O . ILE B 1 5 ? 4.094 -3.377 -1.479 1 98.81 5 ILE B O 1
ATOM 936 N N . VAL B 1 6 ? 4.723 -1.366 -0.752 1 98.81 6 VAL B N 1
ATOM 937 C CA . VAL B 1 6 ? 3.768 -0.618 -1.564 1 98.81 6 VAL B CA 1
ATOM 938 C C . VAL B 1 6 ? 4.508 0.41 -2.416 1 98.81 6 VAL B C 1
ATOM 940 O O . VAL B 1 6 ? 5.367 1.139 -1.914 1 98.81 6 VAL B O 1
ATOM 943 N N . SER B 1 7 ? 4.16 0.475 -3.65 1 98.75 7 SER B N 1
ATOM 944 C CA . SER B 1 7 ? 4.824 1.406 -4.559 1 98.75 7 SER B CA 1
ATOM 945 C C . SER B 1 7 ? 4.164 2.781 -4.52 1 98.75 7 SER B C 1
ATOM 947 O O . SER B 1 7 ? 2.936 2.885 -4.5 1 98.75 7 SER B O 1
ATOM 949 N N . ILE B 1 8 ? 4.91 3.822 -4.473 1 98.88 8 ILE B N 1
ATOM 950 C CA . ILE B 1 8 ? 4.484 5.211 -4.602 1 98.88 8 ILE B CA 1
ATOM 951 C C . ILE B 1 8 ? 5.09 5.82 -5.863 1 98.88 8 ILE B C 1
ATOM 953 O O . ILE B 1 8 ? 6.309 6.004 -5.949 1 98.88 8 ILE B O 1
ATOM 957 N N . PRO B 1 9 ? 4.25 6.129 -6.832 1 98.75 9 PRO B N 1
ATOM 958 C CA . PRO B 1 9 ? 4.781 6.691 -8.078 1 98.75 9 PRO B CA 1
ATOM 959 C C . PRO B 1 9 ? 5.18 8.164 -7.934 1 98.75 9 PRO B C 1
ATOM 961 O O . PRO B 1 9 ? 4.395 8.977 -7.445 1 98.75 9 PRO B O 1
ATOM 964 N N . VAL B 1 10 ? 6.332 8.477 -8.367 1 98.62 10 VAL B N 1
ATOM 965 C CA . VAL B 1 10 ? 6.863 9.828 -8.258 1 98.62 10 VAL B CA 1
ATOM 966 C C . VAL B 1 10 ? 7.617 10.195 -9.539 1 98.62 10 VAL B C 1
ATOM 968 O O . VAL B 1 10 ? 8.008 9.312 -10.305 1 98.62 10 VAL B O 1
ATOM 971 N N . THR B 1 11 ? 7.773 11.516 -9.828 1 98.25 11 THR B N 1
ATOM 972 C CA . THR B 1 11 ? 8.531 11.977 -10.984 1 98.25 11 THR B CA 1
ATOM 973 C C . THR B 1 11 ? 10.031 11.953 -10.695 1 98.25 11 THR B C 1
ATOM 975 O O . THR B 1 11 ? 10.82 11.492 -11.531 1 98.25 11 THR B O 1
ATOM 978 N N . ASP B 1 12 ? 10.43 12.469 -9.586 1 97.88 12 ASP B N 1
ATOM 979 C CA . ASP B 1 12 ? 11.812 12.609 -9.117 1 97.88 12 ASP B CA 1
ATOM 980 C C . ASP B 1 12 ? 12.016 11.875 -7.797 1 97.88 12 ASP B C 1
ATOM 982 O O . ASP B 1 12 ? 11.602 12.352 -6.742 1 97.88 12 ASP B O 1
ATOM 986 N N . GLN B 1 13 ? 12.742 10.742 -7.844 1 97.94 13 GLN B N 1
ATOM 987 C CA . GLN B 1 13 ? 12.883 9.883 -6.676 1 97.94 13 GLN B CA 1
ATOM 988 C C . GLN B 1 13 ? 13.648 10.586 -5.559 1 97.94 13 GLN B C 1
ATOM 990 O O . GLN B 1 13 ? 13.32 10.438 -4.379 1 97.94 13 GLN B O 1
ATOM 995 N N . ALA B 1 14 ? 14.664 11.305 -5.93 1 97.31 14 ALA B N 1
ATOM 996 C CA . ALA B 1 14 ? 15.469 11.992 -4.926 1 97.31 14 ALA B CA 1
ATOM 997 C C . ALA B 1 14 ? 14.648 13.031 -4.172 1 97.31 14 ALA B C 1
ATOM 999 O O . ALA B 1 14 ? 14.727 13.133 -2.945 1 97.31 14 ALA B O 1
ATOM 1000 N N . ARG B 1 15 ? 13.914 13.82 -4.926 1 98.31 15 ARG B N 1
ATOM 1001 C CA . ARG B 1 15 ? 13.047 14.828 -4.32 1 98.31 15 ARG B CA 1
ATOM 1002 C C . ARG B 1 15 ? 12.016 14.18 -3.404 1 98.31 15 ARG B C 1
ATOM 1004 O O . ARG B 1 15 ? 11.766 14.664 -2.299 1 98.31 15 ARG B O 1
ATOM 1011 N N . ALA B 1 16 ? 11.398 13.102 -3.85 1 98.75 16 ALA B N 1
ATOM 1012 C CA . ALA B 1 16 ? 10.422 12.375 -3.047 1 98.75 16 ALA B CA 1
ATOM 1013 C C . ALA B 1 16 ? 11.062 11.805 -1.786 1 98.75 16 ALA B C 1
ATOM 1015 O O . ALA B 1 16 ? 10.492 11.891 -0.697 1 98.75 16 ALA B O 1
ATOM 1016 N N . LYS B 1 17 ? 12.227 11.234 -1.956 1 98.62 17 LYS B N 1
ATOM 1017 C CA . LYS B 1 17 ? 12.945 10.672 -0.822 1 98.62 17 LYS B CA 1
ATOM 1018 C C . LYS B 1 17 ? 13.117 11.695 0.292 1 98.62 17 LYS B C 1
ATOM 1020 O O . LYS B 1 17 ? 12.883 11.398 1.463 1 98.62 17 LYS B O 1
ATOM 1025 N N . GLU B 1 18 ? 13.484 12.875 -0.04 1 98.62 18 GLU B N 1
ATOM 1026 C CA . GLU B 1 18 ? 13.664 13.938 0.946 1 98.62 18 GLU B CA 1
ATOM 1027 C C . GLU B 1 18 ? 12.352 14.227 1.68 1 98.62 18 GLU B C 1
ATOM 1029 O O . GLU B 1 18 ? 12.344 14.391 2.902 1 98.62 18 GLU B O 1
ATOM 1034 N N . PHE B 1 19 ? 11.32 14.289 0.928 1 98.88 19 PHE B N 1
ATOM 1035 C CA . PHE B 1 19 ? 10.008 14.531 1.518 1 98.88 19 PHE B CA 1
ATOM 1036 C C . PHE B 1 19 ? 9.656 13.445 2.525 1 98.88 19 PHE B C 1
ATOM 1038 O O . PHE B 1 19 ? 9.242 13.742 3.646 1 98.88 19 PHE B O 1
ATOM 1045 N N . TYR B 1 20 ? 9.75 12.203 2.107 1 98.88 20 TYR B N 1
ATOM 1046 C CA . TYR B 1 20 ? 9.305 11.094 2.945 1 98.88 20 TYR B CA 1
ATOM 1047 C C . TYR B 1 20 ? 10.195 10.945 4.172 1 98.88 20 TYR B C 1
ATOM 1049 O O . TYR B 1 20 ? 9.727 10.539 5.238 1 98.88 20 TYR B O 1
ATOM 1057 N N . ILE B 1 21 ? 11.484 11.305 4.035 1 98.69 21 ILE B N 1
ATOM 1058 C CA . ILE B 1 21 ? 12.352 11.32 5.211 1 98.69 21 ILE B CA 1
ATOM 1059 C C . ILE B 1 21 ? 11.844 12.367 6.203 1 98.69 21 ILE B C 1
ATOM 1061 O O . ILE B 1 21 ? 11.734 12.094 7.402 1 98.69 21 ILE B O 1
ATOM 1065 N N . LYS B 1 22 ? 11.516 13.555 5.688 1 98.5 22 LYS B N 1
ATOM 1066 C CA . LYS B 1 22 ? 10.953 14.594 6.547 1 98.5 22 LYS B CA 1
ATOM 1067 C C . LYS B 1 22 ? 9.641 14.133 7.184 1 98.5 22 LYS B C 1
ATOM 1069 O O . LYS B 1 22 ? 9.312 14.539 8.305 1 98.5 22 LYS B O 1
ATOM 1074 N N . PHE B 1 23 ? 8.898 13.359 6.465 1 98.5 23 PHE B N 1
ATOM 1075 C CA . PHE B 1 23 ? 7.629 12.844 6.957 1 98.5 23 PHE B CA 1
ATOM 1076 C C . PHE B 1 23 ? 7.852 11.898 8.133 1 98.5 23 PHE B C 1
ATOM 1078 O O . PHE B 1 23 ? 6.988 11.773 9.008 1 98.5 23 PHE B O 1
ATOM 1085 N N . GLY B 1 24 ? 8.977 11.203 8.117 1 97.94 24 GLY B N 1
ATOM 1086 C CA . GLY B 1 24 ? 9.281 10.305 9.227 1 97.94 24 GLY B CA 1
ATOM 1087 C C . GLY B 1 24 ? 9.742 8.93 8.773 1 97.94 24 GLY B C 1
ATOM 1088 O O . GLY B 1 24 ? 10.047 8.07 9.594 1 97.94 24 GLY B O 1
ATOM 1089 N N . PHE B 1 25 ? 9.773 8.742 7.48 1 98.69 25 PHE B N 1
ATOM 1090 C CA . PHE B 1 25 ? 10.297 7.492 6.953 1 98.69 25 PHE B CA 1
ATOM 1091 C C . PHE B 1 25 ? 11.82 7.457 7.062 1 98.69 25 PHE B C 1
ATOM 1093 O O . PHE B 1 25 ? 12.469 8.5 7.16 1 98.69 25 PHE B O 1
ATOM 1100 N N . GLN B 1 26 ? 12.32 6.223 7.062 1 98.75 26 GLN B N 1
ATOM 1101 C CA . GLN B 1 26 ? 13.758 5.977 7.043 1 98.75 26 GLN B CA 1
ATOM 1102 C C . GLN B 1 26 ? 14.156 5.168 5.809 1 98.75 26 GLN B C 1
ATOM 1104 O O . GLN B 1 26 ? 13.406 4.305 5.355 1 98.75 26 GLN B O 1
ATOM 1109 N N . VAL B 1 27 ? 15.414 5.398 5.348 1 98.5 27 VAL B N 1
ATOM 1110 C CA . VAL B 1 27 ? 15.891 4.691 4.164 1 98.5 27 VAL B CA 1
ATOM 1111 C C . VAL B 1 27 ? 16.281 3.262 4.539 1 98.5 27 VAL B C 1
ATOM 1113 O O . VAL B 1 27 ? 17.062 3.049 5.469 1 98.5 27 VAL B O 1
ATOM 1116 N N . LEU B 1 28 ? 15.719 2.332 3.893 1 97.88 28 LEU B N 1
ATOM 1117 C CA . LEU B 1 28 ? 16.094 0.931 4.039 1 97.88 28 LEU B CA 1
ATOM 1118 C C . LEU B 1 28 ? 17.078 0.515 2.949 1 97.88 28 LEU B C 1
ATOM 1120 O O . LEU B 1 28 ? 18.062 -0.176 3.225 1 97.88 28 LEU B O 1
ATOM 1124 N N . VAL B 1 29 ? 16.766 0.867 1.754 1 96.94 29 VAL B N 1
ATOM 1125 C CA . VAL B 1 29 ? 17.594 0.595 0.585 1 96.94 29 VAL B CA 1
ATOM 1126 C C . VAL B 1 29 ? 17.625 1.82 -0.326 1 96.94 29 VAL B C 1
ATOM 1128 O O . VAL B 1 29 ? 16.594 2.469 -0.535 1 96.94 29 VAL B O 1
ATOM 1131 N N . ASP B 1 30 ? 18.719 2.201 -0.824 1 96.88 30 ASP B N 1
ATOM 1132 C CA . ASP B 1 30 ? 18.953 3.164 -1.895 1 96.88 30 ASP B CA 1
ATOM 1133 C C . ASP B 1 30 ? 20.094 2.705 -2.803 1 96.88 30 ASP B C 1
ATOM 1135 O O . ASP B 1 30 ? 21.266 2.969 -2.523 1 96.88 30 ASP B O 1
ATOM 1139 N N . ALA B 1 31 ? 19.609 2.023 -3.824 1 94.81 31 ALA B N 1
ATOM 1140 C CA . ALA B 1 31 ? 20.609 1.353 -4.637 1 94.81 31 ALA B CA 1
ATOM 1141 C C . ALA B 1 31 ? 20.266 1.44 -6.121 1 94.81 31 ALA B C 1
ATOM 1143 O O . ALA B 1 31 ? 19.094 1.483 -6.492 1 94.81 31 ALA B O 1
ATOM 1144 N N . PRO B 1 32 ? 21.312 1.416 -6.867 1 91.38 32 PRO B N 1
ATOM 1145 C CA . PRO B 1 32 ? 21.062 1.367 -8.312 1 91.38 32 PRO B CA 1
ATOM 1146 C C . PRO B 1 32 ? 20.484 0.028 -8.766 1 91.38 32 PRO B C 1
ATOM 1148 O O . PRO B 1 32 ? 20.828 -1.017 -8.203 1 91.38 32 PRO B O 1
ATOM 1151 N N . MET B 1 33 ? 19.484 -0.131 -9.594 1 84.06 33 MET B N 1
ATOM 1152 C CA . MET B 1 33 ? 18.891 -1.339 -10.164 1 84.06 33 MET B CA 1
ATOM 1153 C C . MET B 1 33 ? 19.484 -1.649 -11.531 1 84.06 33 MET B C 1
ATOM 1155 O O . MET B 1 33 ? 19.312 -2.752 -12.055 1 84.06 33 MET B O 1
ATOM 1159 N N . GLY B 1 34 ? 20.219 -0.768 -12.07 1 75.56 34 GLY B N 1
ATOM 1160 C CA . GLY B 1 34 ? 20.734 -0.837 -13.43 1 75.56 34 GLY B CA 1
ATOM 1161 C C . GLY B 1 34 ? 20.172 0.243 -14.336 1 75.56 34 GLY B C 1
ATOM 1162 O O . GLY B 1 34 ? 19.047 0.713 -14.125 1 75.56 34 GLY B O 1
ATOM 1163 N N . GLY B 1 35 ? 21 0.615 -15.203 1 75.69 35 GLY B N 1
ATOM 1164 C CA . GLY B 1 35 ? 20.625 1.74 -16.047 1 75.69 35 GLY B CA 1
ATOM 1165 C C . GLY B 1 35 ? 20.422 3.025 -15.266 1 75.69 35 GLY B C 1
ATOM 1166 O O . GLY B 1 35 ? 21.281 3.418 -14.477 1 75.69 35 GLY B O 1
ATOM 1167 N N . SER B 1 36 ? 19.297 3.717 -15.508 1 75.69 36 SER B N 1
ATOM 1168 C CA . SER B 1 36 ? 19.016 4.984 -14.844 1 75.69 36 SER B CA 1
ATOM 1169 C C . SER B 1 36 ? 18.016 4.797 -13.695 1 75.69 36 SER B C 1
ATOM 1171 O O . SER B 1 36 ? 17.656 5.762 -13.016 1 75.69 36 SER B O 1
ATOM 1173 N N . GLN B 1 37 ? 17.75 3.496 -13.477 1 83.19 37 GLN B N 1
ATOM 1174 C CA . GLN B 1 37 ? 16.734 3.271 -12.445 1 83.19 37 GLN B CA 1
ATOM 1175 C C . GLN B 1 37 ? 17.375 3.08 -11.078 1 83.19 37 GLN B C 1
ATOM 1177 O O . GLN B 1 37 ? 18.547 2.699 -10.977 1 83.19 37 GLN B O 1
ATOM 1182 N N . ARG B 1 38 ? 16.812 3.559 -10.047 1 94.12 38 ARG B N 1
ATOM 1183 C CA . ARG B 1 38 ? 17.234 3.498 -8.656 1 94.12 38 ARG B CA 1
ATOM 1184 C C . ARG B 1 38 ? 16.156 2.861 -7.781 1 94.12 38 ARG B C 1
ATOM 1186 O O . ARG B 1 38 ? 14.977 3.158 -7.938 1 94.12 38 ARG B O 1
ATOM 1193 N N . TRP B 1 39 ? 16.516 1.831 -7.027 1 97.12 39 TRP B N 1
ATOM 1194 C CA . TRP B 1 39 ? 15.617 1.263 -6.031 1 97.12 39 TRP B CA 1
ATOM 1195 C C . TRP B 1 39 ? 15.727 2.014 -4.707 1 97.12 39 TRP B C 1
ATOM 1197 O O . TRP B 1 39 ? 16.734 1.913 -4.012 1 97.12 39 TRP B O 1
ATOM 1207 N N . ILE B 1 40 ? 14.703 2.75 -4.426 1 98.38 40 ILE B N 1
ATOM 1208 C CA . ILE B 1 40 ? 14.625 3.475 -3.162 1 98.38 40 ILE B CA 1
ATOM 1209 C C . ILE B 1 40 ? 13.469 2.932 -2.328 1 98.38 40 ILE B C 1
ATOM 1211 O O . ILE B 1 40 ? 12.305 3.084 -2.701 1 98.38 40 ILE B O 1
ATOM 1215 N N . GLN B 1 41 ? 13.789 2.312 -1.273 1 98.69 41 GLN B N 1
ATOM 1216 C CA . GLN B 1 41 ? 12.828 1.72 -0.348 1 98.69 41 GLN B CA 1
ATOM 1217 C C . GLN B 1 41 ? 12.93 2.361 1.033 1 98.69 41 GLN B C 1
ATOM 1219 O O . GLN B 1 41 ? 14.023 2.549 1.56 1 98.69 41 GLN B O 1
ATOM 1224 N N . LEU B 1 42 ? 11.75 2.74 1.58 1 98.88 42 LEU B N 1
ATOM 1225 C CA . LEU B 1 42 ? 11.711 3.424 2.869 1 98.88 42 LEU B CA 1
ATOM 1226 C C . LEU B 1 42 ? 10.766 2.713 3.83 1 98.88 42 LEU B C 1
ATOM 1228 O O . LEU B 1 42 ? 9.844 2.012 3.4 1 98.88 42 LEU B O 1
ATOM 1232 N N . THR B 1 43 ? 11.008 2.867 5.09 1 98.62 43 THR B N 1
ATOM 1233 C CA . THR B 1 43 ? 10.203 2.232 6.125 1 98.62 43 THR B CA 1
ATOM 1234 C C . THR B 1 43 ? 9.844 3.234 7.219 1 98.62 43 THR B C 1
ATOM 1236 O O . THR B 1 43 ? 10.547 4.227 7.414 1 98.62 43 THR B O 1
ATOM 1239 N N . LEU B 1 44 ? 8.656 3.051 7.805 1 98.38 44 LEU B N 1
ATOM 1240 C CA . LEU B 1 44 ? 8.367 3.668 9.094 1 98.38 44 LEU B CA 1
ATOM 1241 C C . LEU B 1 44 ? 8.914 2.818 10.234 1 98.38 44 LEU B C 1
ATOM 1243 O O . LEU B 1 44 ? 8.805 1.59 10.211 1 98.38 44 LEU B O 1
ATOM 1247 N N . PRO B 1 45 ? 9.602 3.455 11.164 1 96.5 45 PRO B N 1
ATOM 1248 C CA . PRO B 1 45 ? 10.211 2.67 12.234 1 96.5 45 PRO B CA 1
ATOM 1249 C C . PRO B 1 45 ? 9.227 1.693 12.883 1 96.5 45 PRO B C 1
ATOM 1251 O O . PRO B 1 45 ? 8.164 2.1 13.344 1 96.5 45 PRO B O 1
ATOM 1254 N N . GLY B 1 46 ? 9.578 0.403 12.891 1 95.94 46 GLY B N 1
ATOM 1255 C CA . GLY B 1 46 ? 8.805 -0.625 13.562 1 95.94 46 GLY B CA 1
ATOM 1256 C C . GLY B 1 46 ? 7.664 -1.16 12.711 1 95.94 46 GLY B C 1
ATOM 1257 O O . GLY B 1 46 ? 6.988 -2.115 13.102 1 95.94 46 GLY B O 1
ATOM 1258 N N . ALA B 1 47 ? 7.426 -0.597 11.578 1 97.31 47 ALA B N 1
ATOM 1259 C CA . ALA B 1 47 ? 6.309 -1.005 10.727 1 97.31 47 ALA B CA 1
ATOM 1260 C C . ALA B 1 47 ? 6.68 -2.211 9.875 1 97.31 47 ALA B C 1
ATOM 1262 O O . ALA B 1 47 ? 7.844 -2.379 9.5 1 97.31 47 ALA B O 1
ATOM 1263 N N . GLU B 1 48 ? 5.715 -2.996 9.555 1 97.06 48 GLU B N 1
ATOM 1264 C CA . GLU B 1 48 ? 5.918 -4.195 8.75 1 97.06 48 GLU B CA 1
ATOM 1265 C C . GLU B 1 48 ? 5.953 -3.863 7.262 1 97.06 48 GLU B C 1
ATOM 1267 O O . GLU B 1 48 ? 6.684 -4.492 6.496 1 97.06 48 GLU B O 1
ATOM 1272 N N . THR B 1 49 ? 5.168 -2.92 6.855 1 98.69 49 THR B N 1
ATOM 1273 C CA . THR B 1 49 ? 5.023 -2.555 5.449 1 98.69 49 THR B CA 1
ATOM 1274 C C . THR B 1 49 ? 5.922 -1.368 5.105 1 98.69 49 THR B C 1
ATOM 1276 O O . THR B 1 49 ? 5.992 -0.398 5.859 1 98.69 49 THR B O 1
ATOM 1279 N N . THR B 1 50 ? 6.625 -1.47 3.949 1 98.81 50 THR B N 1
ATOM 1280 C CA . THR B 1 50 ? 7.516 -0.425 3.453 1 98.81 50 THR B CA 1
ATOM 1281 C C . THR B 1 50 ? 6.957 0.201 2.18 1 98.81 50 THR B C 1
ATOM 1283 O O . THR B 1 50 ? 5.938 -0.25 1.654 1 98.81 50 THR B O 1
ATOM 1286 N N . ILE B 1 51 ? 7.598 1.304 1.771 1 98.94 51 ILE B N 1
ATOM 1287 C CA . ILE B 1 51 ? 7.238 1.885 0.483 1 98.94 51 ILE B CA 1
ATOM 1288 C C . ILE B 1 51 ? 8.445 1.858 -0.452 1 98.94 51 ILE B C 1
ATOM 1290 O O . ILE B 1 51 ? 9.594 1.898 0.003 1 98.94 51 ILE B O 1
ATOM 1294 N N . ALA B 1 52 ? 8.18 1.737 -1.674 1 98.81 52 ALA B N 1
ATOM 1295 C CA . ALA B 1 52 ? 9.156 1.934 -2.736 1 98.81 52 ALA B CA 1
ATOM 1296 C C . ALA B 1 52 ? 8.789 3.129 -3.611 1 98.81 52 ALA B C 1
ATOM 1298 O O . ALA B 1 52 ? 7.656 3.236 -4.082 1 98.81 52 ALA B O 1
ATOM 1299 N N . LEU B 1 53 ? 9.711 4.051 -3.754 1 98.75 53 LEU B N 1
ATOM 1300 C CA . LEU B 1 53 ? 9.516 5.18 -4.656 1 98.75 53 LEU B CA 1
ATOM 1301 C C . LEU B 1 53 ? 9.828 4.789 -6.094 1 98.75 53 LEU B C 1
ATOM 1303 O O . LEU B 1 53 ? 10.984 4.508 -6.426 1 98.75 53 LEU B O 1
ATOM 1307 N N . VAL B 1 54 ? 8.82 4.836 -6.984 1 98 54 VAL B N 1
ATOM 1308 C CA . VAL B 1 54 ? 8.992 4.262 -8.312 1 98 54 VAL B CA 1
ATOM 1309 C C . VAL B 1 54 ? 8.641 5.301 -9.375 1 98 54 VAL B C 1
ATOM 1311 O O . VAL B 1 54 ? 7.801 6.176 -9.141 1 98 54 VAL B O 1
ATOM 1314 N N . ASN B 1 55 ? 9.234 5.234 -10.57 1 97 55 ASN B N 1
ATOM 1315 C CA . ASN B 1 55 ? 8.906 6.129 -11.672 1 97 55 ASN B CA 1
ATOM 1316 C C . ASN B 1 55 ? 8.898 5.395 -13.008 1 97 55 ASN B C 1
ATOM 1318 O O . ASN B 1 55 ? 9 6.023 -14.07 1 97 55 ASN B O 1
ATOM 1322 N N . TRP B 1 56 ? 8.766 4.062 -12.992 1 95.94 56 TRP B N 1
ATOM 1323 C CA . TRP B 1 56 ? 8.906 3.293 -14.227 1 95.94 56 TRP B CA 1
ATOM 1324 C C . TRP B 1 56 ? 7.621 2.539 -14.547 1 95.94 56 TRP B C 1
ATOM 1326 O O . TRP B 1 56 ? 7.562 1.787 -15.523 1 95.94 56 TRP B O 1
ATOM 1336 N N . PHE B 1 57 ? 6.574 2.596 -13.773 1 96.56 57 PHE B N 1
ATOM 1337 C CA . PHE B 1 57 ? 5.297 1.981 -14.109 1 96.56 57 PHE B CA 1
ATOM 1338 C C . PHE B 1 57 ? 4.395 2.969 -14.836 1 96.56 57 PHE B C 1
ATOM 1340 O O . PHE B 1 57 ? 3.879 3.912 -14.234 1 96.56 57 PHE B O 1
ATOM 1347 N N . ASP B 1 58 ? 4.023 2.725 -16.094 1 95.56 58 ASP B N 1
ATOM 1348 C CA . ASP B 1 58 ? 3.199 3.617 -16.906 1 95.56 58 ASP B CA 1
ATOM 1349 C C . ASP B 1 58 ? 1.779 3.705 -16.344 1 95.56 58 ASP B C 1
ATOM 1351 O O . ASP B 1 58 ? 1.125 4.742 -16.453 1 95.56 58 ASP B O 1
ATOM 1355 N N . ASP B 1 59 ? 1.376 2.68 -15.703 1 95.88 59 ASP B N 1
ATOM 1356 C CA . ASP B 1 59 ? -0.002 2.586 -15.234 1 95.88 59 ASP B CA 1
ATOM 1357 C C . ASP B 1 59 ? -0.168 3.277 -13.883 1 95.88 59 ASP B C 1
ATOM 1359 O O . ASP B 1 59 ? -1.28 3.371 -13.359 1 95.88 59 ASP B O 1
ATOM 1363 N N . MET B 1 60 ? 0.955 3.744 -13.297 1 97.31 60 MET B N 1
ATOM 1364 C CA . MET B 1 60 ? 0.938 4.473 -12.031 1 97.31 60 MET B CA 1
ATOM 1365 C C . MET B 1 60 ? 1.501 5.879 -12.203 1 97.31 60 MET B C 1
ATOM 1367 O O . MET B 1 60 ? 2.662 6.133 -11.875 1 97.31 60 MET B O 1
ATOM 1371 N N . PRO B 1 61 ? 0.66 6.793 -12.664 1 97.5 61 PRO B N 1
ATOM 1372 C CA . PRO B 1 61 ? 1.168 8.156 -12.805 1 97.5 61 PRO B CA 1
ATOM 1373 C C . PRO B 1 61 ? 1.636 8.758 -11.477 1 97.5 61 PRO B C 1
ATOM 1375 O O . PRO B 1 61 ? 1.024 8.508 -10.438 1 97.5 61 PRO B O 1
ATOM 1378 N N . ALA B 1 62 ? 2.703 9.555 -11.586 1 98.25 62 ALA B N 1
ATOM 1379 C CA . ALA B 1 62 ? 3.168 10.266 -10.391 1 98.25 62 ALA B CA 1
ATOM 1380 C C . ALA B 1 62 ? 2.037 11.07 -9.758 1 98.25 62 ALA B C 1
ATOM 1382 O O . ALA B 1 62 ? 1.277 11.742 -10.453 1 98.25 62 ALA B O 1
ATOM 1383 N N . GLY B 1 63 ? 1.892 10.93 -8.445 1 98.44 63 GLY B N 1
ATOM 1384 C CA . GLY B 1 63 ? 0.91 11.719 -7.715 1 98.44 63 GLY B CA 1
ATOM 1385 C C . GLY B 1 63 ? -0.461 11.078 -7.672 1 98.44 63 GLY B C 1
ATOM 1386 O O . GLY B 1 63 ? -1.429 11.688 -7.215 1 98.44 63 GLY B O 1
ATOM 1387 N N . SER B 1 64 ? -0.58 9.828 -8.047 1 98.38 64 SER B N 1
ATOM 1388 C CA . SER B 1 64 ? -1.897 9.234 -8.25 1 98.38 64 SER B CA 1
ATOM 1389 C C . SER B 1 64 ? -2.363 8.484 -7.008 1 98.38 64 SER B C 1
ATOM 1391 O O . SER B 1 64 ? -3.51 8.039 -6.938 1 98.38 64 SER B O 1
ATOM 1393 N N . VAL B 1 65 ? -1.546 8.289 -6.008 1 98.5 65 VAL B N 1
ATOM 1394 C CA . VAL B 1 65 ? -1.922 7.531 -4.82 1 98.5 65 VAL B CA 1
ATOM 1395 C C . VAL B 1 65 ? -2.953 8.312 -4.008 1 98.5 65 VAL B C 1
ATOM 1397 O O . VAL B 1 65 ? -2.77 9.508 -3.744 1 98.5 65 VAL B O 1
ATOM 1400 N N . ARG B 1 66 ? -4.023 7.688 -3.703 1 98.44 66 ARG B N 1
ATOM 1401 C CA . ARG B 1 66 ? -5.074 8.172 -2.814 1 98.44 66 ARG B CA 1
ATOM 1402 C C . ARG B 1 66 ? -5.449 7.117 -1.782 1 98.44 66 ARG B C 1
ATOM 1404 O O . ARG B 1 66 ? -5.238 5.922 -2.004 1 98.44 66 ARG B O 1
ATOM 1411 N N . GLY B 1 67 ? -5.98 7.562 -0.718 1 98 67 GLY B N 1
ATOM 1412 C CA . GLY B 1 67 ? -6.582 6.656 0.245 1 98 67 GLY B CA 1
ATOM 1413 C C . GLY B 1 67 ? -5.562 5.855 1.03 1 98 67 GLY B C 1
ATOM 1414 O O . GLY B 1 67 ? -5.91 4.887 1.707 1 98 67 GLY B O 1
ATOM 1415 N N . MET B 1 68 ? -4.281 6.113 0.935 1 98.75 68 MET B N 1
ATOM 1416 C CA . MET B 1 68 ? -3.312 5.484 1.828 1 98.75 68 MET B CA 1
ATOM 1417 C C . MET B 1 68 ? -3.387 6.086 3.227 1 98.75 68 MET B C 1
ATOM 1419 O O . MET B 1 68 ? -3.24 7.301 3.391 1 98.75 68 MET B O 1
ATOM 1423 N N . VAL B 1 69 ? -3.598 5.281 4.203 1 98.81 69 VAL B N 1
ATOM 1424 C CA . VAL B 1 69 ? -3.787 5.77 5.566 1 98.81 69 VAL B CA 1
ATOM 1425 C C . VAL B 1 69 ? -2.572 5.414 6.418 1 98.81 69 VAL B C 1
ATOM 1427 O O . VAL B 1 69 ? -2.113 4.27 6.41 1 98.81 69 VAL B O 1
ATOM 1430 N N . ILE B 1 70 ? -2.039 6.367 7.082 1 98.81 70 ILE B N 1
ATOM 1431 C CA . ILE B 1 70 ? -0.971 6.211 8.062 1 98.81 70 ILE B CA 1
ATOM 1432 C C . ILE B 1 70 ? -1.541 6.355 9.477 1 98.81 70 ILE B C 1
ATOM 1434 O O . ILE B 1 70 ? -1.97 7.445 9.867 1 98.81 70 ILE B O 1
ATOM 1438 N N . SER B 1 71 ? -1.539 5.309 10.211 1 98.75 71 SER B N 1
ATOM 1439 C CA . SER B 1 71 ? -2.02 5.363 11.586 1 98.75 71 SER B CA 1
ATOM 1440 C C . SER B 1 71 ? -0.971 5.969 12.516 1 98.75 71 SER B C 1
ATOM 1442 O O . SER B 1 71 ? 0.202 5.594 12.461 1 98.75 71 SER B O 1
ATOM 1444 N N . ILE B 1 72 ? -1.413 6.863 13.273 1 98.25 72 ILE B N 1
ATOM 1445 C CA . ILE B 1 72 ? -0.512 7.523 14.211 1 98.25 72 ILE B CA 1
ATOM 1446 C C . ILE B 1 72 ? -1.178 7.621 15.586 1 98.25 72 ILE B C 1
ATOM 1448 O O . ILE B 1 72 ? -2.389 7.422 15.711 1 98.25 72 ILE B O 1
ATOM 1452 N N . ASP B 1 73 ? -0.414 7.867 16.656 1 97.44 73 ASP B N 1
ATOM 1453 C CA . ASP B 1 73 ? -0.922 7.898 18.016 1 97.44 73 ASP B CA 1
ATOM 1454 C C . ASP B 1 73 ? -1.569 9.242 18.344 1 97.44 73 ASP B C 1
ATOM 1456 O O . ASP B 1 73 ? -2.635 9.297 18.953 1 97.44 73 ASP B O 1
ATOM 1460 N N . ASN B 1 74 ? -0.92 10.367 17.984 1 98.38 74 ASN B N 1
ATOM 1461 C CA . ASN B 1 74 ? -1.361 11.719 18.297 1 98.38 74 ASN B CA 1
ATOM 1462 C C . ASN B 1 74 ? -1.275 12.625 17.062 1 98.38 74 ASN B C 1
ATOM 1464 O O . ASN B 1 74 ? -0.184 13.031 16.656 1 98.38 74 ASN B O 1
ATOM 1468 N N . ILE B 1 75 ? -2.404 13.008 16.547 1 98.56 75 ILE B N 1
ATOM 1469 C CA . ILE B 1 75 ? -2.461 13.695 15.258 1 98.56 75 ILE B CA 1
ATOM 1470 C C . ILE B 1 75 ? -1.947 15.125 15.422 1 98.56 75 ILE B C 1
ATOM 1472 O O . ILE B 1 75 ? -1.273 15.656 14.531 1 98.56 75 ILE B O 1
ATOM 1476 N N . GLU B 1 76 ? -2.197 15.781 16.547 1 98.31 76 GLU B N 1
ATOM 1477 C CA . GLU B 1 76 ? -1.713 17.141 16.766 1 98.31 76 GLU B CA 1
ATOM 1478 C C . GLU B 1 76 ? -0.188 17.172 16.828 1 98.31 76 GLU B C 1
ATOM 1480 O O . GLU B 1 76 ? 0.436 18.062 16.219 1 98.31 76 GLU B O 1
ATOM 1485 N N . ASP B 1 77 ? 0.364 16.281 17.547 1 98.56 77 ASP B N 1
ATOM 1486 C CA . ASP B 1 77 ? 1.819 16.203 17.625 1 98.56 77 ASP B CA 1
ATOM 1487 C C . ASP B 1 77 ? 2.441 15.945 16.266 1 98.56 77 ASP B C 1
ATOM 1489 O O . ASP B 1 77 ? 3.467 16.531 15.914 1 98.56 77 ASP B O 1
ATOM 1493 N N . LYS B 1 78 ? 1.837 15.055 15.492 1 98.56 78 LYS B N 1
ATOM 1494 C CA . LYS B 1 78 ? 2.377 14.742 14.172 1 98.56 78 LYS B CA 1
ATOM 1495 C C . LYS B 1 78 ? 2.297 15.945 13.242 1 98.56 78 LYS B C 1
ATOM 1497 O O . LYS B 1 78 ? 3.227 16.219 12.477 1 98.56 78 LYS B O 1
ATOM 1502 N N . ILE B 1 79 ? 1.217 16.641 13.266 1 98.69 79 ILE B N 1
ATOM 1503 C CA . ILE B 1 79 ? 1.049 17.844 12.445 1 98.69 79 ILE B CA 1
ATOM 1504 C C . ILE B 1 79 ? 2.117 18.875 12.812 1 98.69 79 ILE B C 1
ATOM 1506 O O . ILE B 1 79 ? 2.75 19.453 11.93 1 98.69 79 ILE B O 1
ATOM 1510 N N . LYS B 1 80 ? 2.301 19.047 14.094 1 98.62 80 LYS B N 1
ATOM 1511 C CA . LYS B 1 80 ? 3.342 19.969 14.547 1 98.62 80 LYS B CA 1
ATOM 1512 C C . LYS B 1 80 ? 4.707 19.562 14.008 1 98.62 80 LYS B C 1
ATOM 1514 O O . LYS B 1 80 ? 5.465 20.406 13.523 1 98.62 80 LYS B O 1
ATOM 1519 N N . GLU B 1 81 ? 4.98 18.312 14.125 1 98.38 81 GLU B N 1
ATOM 1520 C CA . GLU B 1 81 ? 6.246 17.781 13.625 1 98.38 81 GLU B CA 1
ATOM 1521 C C . GLU B 1 81 ? 6.402 18.047 12.133 1 98.38 81 GLU B C 1
ATOM 1523 O O . GLU B 1 81 ? 7.461 18.5 11.68 1 98.38 81 GLU B O 1
ATOM 1528 N N . LEU B 1 82 ? 5.398 17.719 11.352 1 98.69 82 LEU B N 1
ATOM 1529 C CA . LEU B 1 82 ? 5.457 17.891 9.898 1 98.69 82 LEU B CA 1
ATOM 1530 C C . LEU B 1 82 ? 5.574 19.359 9.523 1 98.69 82 LEU B C 1
ATOM 1532 O O . LEU B 1 82 ? 6.359 19.719 8.648 1 98.69 82 LEU B O 1
ATOM 1536 N N . ASN B 1 83 ? 4.793 20.188 10.195 1 98.62 83 ASN B N 1
ATOM 1537 C CA . ASN B 1 83 ? 4.863 21.625 9.938 1 98.62 83 ASN B CA 1
ATOM 1538 C C . ASN B 1 83 ? 6.258 22.172 10.219 1 98.62 83 ASN B C 1
ATOM 1540 O O . ASN B 1 83 ? 6.754 23.031 9.477 1 98.62 83 ASN B O 1
ATOM 1544 N N . ALA B 1 84 ? 6.855 21.703 11.266 1 98.44 84 ALA B N 1
ATOM 1545 C CA . ALA B 1 84 ? 8.203 22.141 11.625 1 98.44 84 ALA B CA 1
ATOM 1546 C C . ALA B 1 84 ? 9.203 21.797 10.523 1 98.44 84 ALA B C 1
ATOM 1548 O O . ALA B 1 84 ? 10.25 22.438 10.406 1 98.44 84 ALA B O 1
ATOM 1549 N N . GLN B 1 85 ? 8.891 20.797 9.719 1 98 85 GLN B N 1
ATOM 1550 C CA . GLN B 1 85 ? 9.742 20.391 8.609 1 98 85 GLN B CA 1
ATOM 1551 C C . GLN B 1 85 ? 9.32 21.078 7.312 1 98 85 GLN B C 1
ATOM 1553 O O . GLN B 1 85 ? 9.844 20.766 6.242 1 98 85 GLN B O 1
ATOM 1558 N N . GLY B 1 86 ? 8.344 21.844 7.387 1 98 86 GLY B N 1
ATOM 1559 C CA . GLY B 1 86 ? 7.891 22.578 6.219 1 98 86 GLY B CA 1
ATOM 1560 C C . GLY B 1 86 ? 6.844 21.828 5.414 1 98 86 GLY B C 1
ATOM 1561 O O . GLY B 1 86 ? 6.582 22.172 4.258 1 98 86 GLY B O 1
ATOM 1562 N N . ILE B 1 87 ? 6.285 20.812 5.934 1 98.62 87 ILE B N 1
ATOM 1563 C CA . ILE B 1 87 ? 5.262 20.047 5.242 1 98.62 87 ILE B CA 1
ATOM 1564 C C . ILE B 1 87 ? 3.873 20.516 5.672 1 98.62 87 ILE B C 1
ATOM 1566 O O . ILE B 1 87 ? 3.547 20.5 6.859 1 98.62 87 ILE B O 1
ATOM 1570 N N . GLU B 1 88 ? 3.145 20.938 4.715 1 98.25 88 GLU B N 1
ATOM 1571 C CA . GLU B 1 88 ? 1.779 21.375 4.984 1 98.25 88 GLU B CA 1
ATOM 1572 C C . GLU B 1 88 ? 0.844 20.188 5.188 1 98.25 88 GLU B C 1
ATOM 1574 O O . GLU B 1 88 ? 0.927 19.203 4.461 1 98.25 88 GLU B O 1
ATOM 1579 N N . VAL B 1 89 ? -0.035 20.312 6.172 1 98.75 89 VAL B N 1
ATOM 1580 C CA . VAL B 1 89 ? -1.037 19.297 6.484 1 98.75 89 VAL B CA 1
ATOM 1581 C C . VAL B 1 89 ? -2.434 19.922 6.41 1 98.75 89 VAL B C 1
ATOM 1583 O O . VAL B 1 89 ? -2.664 21.016 6.914 1 98.75 89 VAL B O 1
ATOM 1586 N N . ALA B 1 90 ? -3.326 19.281 5.77 1 98.81 90 ALA B N 1
ATOM 1587 C CA . ALA B 1 90 ? -4.707 19.75 5.668 1 98.81 90 ALA B CA 1
ATOM 1588 C C . ALA B 1 90 ? -5.371 19.797 7.043 1 98.81 90 ALA B C 1
ATOM 1590 O O . ALA B 1 90 ? -4.879 19.188 7.996 1 98.81 90 ALA B O 1
ATOM 1591 N N . PRO B 1 91 ? -6.465 20.578 7.125 1 98.56 91 PRO B N 1
ATOM 1592 C CA . PRO B 1 91 ? -7.184 20.609 8.398 1 98.56 91 PRO B CA 1
ATOM 1593 C C . PRO B 1 91 ? -7.648 19.219 8.852 1 98.56 91 PRO B C 1
ATOM 1595 O O . PRO B 1 91 ? -8.039 18.406 8.023 1 98.56 91 PRO B O 1
ATOM 1598 N N . VAL B 1 92 ? -7.664 19.078 10.148 1 98.69 92 VAL B N 1
ATOM 1599 C CA . VAL B 1 92 ? -8.094 17.812 10.742 1 98.69 92 VAL B CA 1
ATOM 1600 C C . VAL B 1 92 ? -9.609 17.656 10.578 1 98.69 92 VAL B C 1
ATOM 1602 O O . VAL B 1 92 ? -10.367 18.594 10.867 1 98.69 92 VAL B O 1
ATOM 1605 N N . GLU B 1 93 ? -9.977 16.547 10.07 1 98.25 93 GLU B N 1
ATOM 1606 C CA . GLU B 1 93 ? -11.391 16.172 10.023 1 98.25 93 GLU B CA 1
ATOM 1607 C C . GLU B 1 93 ? -11.719 15.133 11.078 1 98.25 93 GLU B C 1
ATOM 1609 O O . GLU B 1 93 ? -11.031 14.109 11.188 1 98.25 93 GLU B O 1
ATOM 1614 N N . THR B 1 94 ? -12.75 15.359 11.859 1 97.75 94 THR B N 1
ATOM 1615 C CA . THR B 1 94 ? -13.195 14.406 12.875 1 97.75 94 THR B CA 1
ATOM 1616 C C . THR B 1 94 ? -14.406 13.625 12.391 1 97.75 94 THR B C 1
ATOM 1618 O O . THR B 1 94 ? -15.398 14.203 11.945 1 97.75 94 THR B O 1
ATOM 1621 N N . THR B 1 95 ? -14.289 12.352 12.438 1 95.19 95 THR B N 1
ATOM 1622 C CA . THR B 1 95 ? -15.359 11.453 12.031 1 95.19 95 THR B CA 1
ATOM 1623 C C . THR B 1 95 ? -15.656 10.438 13.125 1 95.19 95 THR B C 1
ATOM 1625 O O . THR B 1 95 ? -14.922 10.336 14.109 1 95.19 95 THR B O 1
ATOM 1628 N N . PRO B 1 96 ? -16.703 9.625 13 1 93.56 96 PRO B N 1
ATOM 1629 C CA . PRO B 1 96 ? -16.953 8.555 13.969 1 93.56 96 PRO B CA 1
ATOM 1630 C C . PRO B 1 96 ? -15.859 7.484 13.953 1 93.56 96 PRO B C 1
ATOM 1632 O O . PRO B 1 96 ? -15.727 6.727 14.922 1 93.56 96 PRO B O 1
ATOM 1635 N N . TRP B 1 97 ? -15.07 7.457 12.969 1 93.12 97 TRP B N 1
ATOM 1636 C CA . TRP B 1 97 ? -14.047 6.426 12.805 1 93.12 97 TRP B CA 1
ATOM 1637 C C . TRP B 1 97 ? -12.672 6.957 13.18 1 93.12 97 TRP B C 1
ATOM 1639 O O . TRP B 1 97 ? -11.656 6.285 12.961 1 93.12 97 TRP B O 1
ATOM 1649 N N . GLY B 1 98 ? -12.68 8.188 13.688 1 97.38 98 GLY B N 1
ATOM 1650 C CA . GLY B 1 98 ? -11.422 8.789 14.109 1 97.38 98 GLY B CA 1
ATOM 1651 C C . GLY B 1 98 ? -11.164 10.141 13.461 1 97.38 98 GLY B C 1
ATOM 1652 O O . GLY B 1 98 ? -12.062 10.734 12.867 1 97.38 98 GLY B O 1
ATOM 1653 N N . ARG B 1 99 ? -9.984 10.648 13.609 1 98.69 99 ARG B N 1
ATOM 1654 C CA . ARG B 1 99 ? -9.547 11.938 13.07 1 98.69 99 ARG B CA 1
ATOM 1655 C C . ARG B 1 99 ? -8.562 11.734 11.922 1 98.69 99 ARG B C 1
ATOM 1657 O O . ARG B 1 99 ? -7.699 10.859 11.977 1 98.69 99 ARG B O 1
ATOM 1664 N N . PHE B 1 100 ? -8.75 12.508 10.914 1 98.69 100 PHE B N 1
ATOM 1665 C CA . PHE B 1 100 ? -7.953 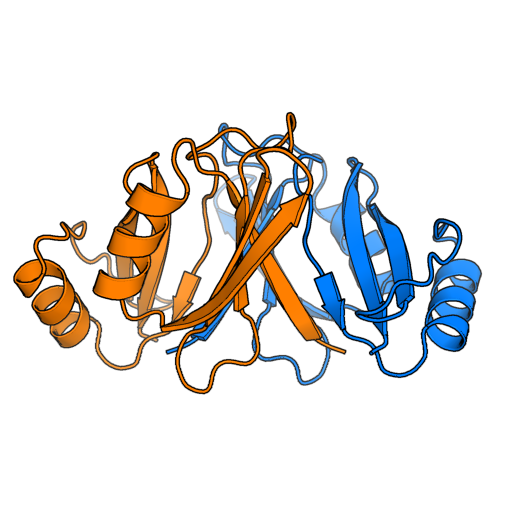12.375 9.703 1 98.69 100 PHE B CA 1
ATOM 1666 C C . PHE B 1 100 ? -7.367 13.727 9.289 1 98.69 100 PHE B C 1
ATOM 1668 O O . PHE B 1 100 ? -7.98 14.766 9.523 1 98.69 100 PHE B O 1
ATOM 1675 N N . ALA B 1 101 ? -6.25 13.711 8.641 1 98.88 101 ALA B N 1
ATOM 1676 C CA . ALA B 1 101 ? -5.66 14.883 7.996 1 98.88 101 ALA B CA 1
ATOM 1677 C C . ALA B 1 101 ? -4.809 14.477 6.797 1 98.88 101 ALA B C 1
ATOM 1679 O O . ALA B 1 101 ? -3.959 13.594 6.906 1 98.88 101 ALA B O 1
ATOM 1680 N N . ALA B 1 102 ? -5.004 15.094 5.746 1 98.81 102 ALA B N 1
ATOM 1681 C CA . ALA B 1 102 ? -4.332 14.727 4.504 1 98.81 102 ALA B CA 1
ATOM 1682 C C . ALA B 1 102 ? -2.99 15.438 4.371 1 98.81 102 ALA B C 1
ATOM 1684 O O . ALA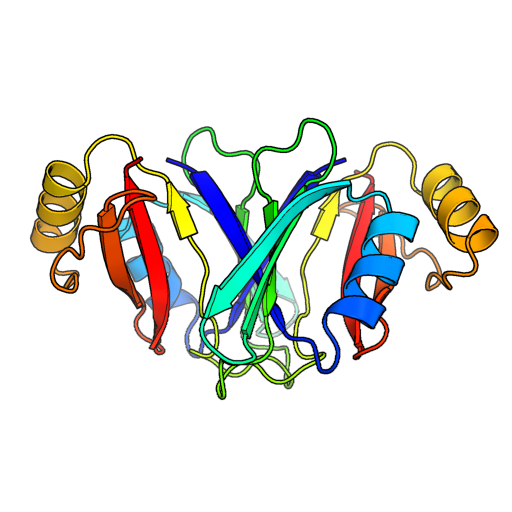 B 1 102 ? -2.865 16.609 4.738 1 98.81 102 ALA B O 1
ATOM 1685 N N . VAL B 1 103 ? -2.029 14.789 3.865 1 98.88 103 VAL B N 1
ATOM 1686 C CA . VAL B 1 103 ? -0.717 15.312 3.496 1 98.88 103 VAL B CA 1
ATOM 1687 C C . VAL B 1 103 ? -0.401 14.93 2.051 1 98.88 103 VAL B C 1
ATOM 1689 O O . VAL B 1 103 ? -0.56 13.773 1.653 1 98.88 103 VAL B O 1
ATOM 1692 N N . LYS B 1 104 ? 0.054 15.844 1.26 1 98.75 104 LYS B N 1
ATOM 1693 C CA . LYS B 1 104 ? 0.438 15.578 -0.124 1 98.75 104 LYS B CA 1
ATOM 1694 C C . LYS B 1 104 ? 1.955 15.617 -0.29 1 98.75 104 LYS B C 1
ATOM 1696 O O . LYS B 1 104 ? 2.617 16.531 0.206 1 98.75 104 LYS B O 1
ATOM 1701 N N . ASP B 1 105 ? 2.432 14.578 -0.944 1 98.81 105 ASP B N 1
ATOM 1702 C CA . ASP B 1 105 ? 3.852 14.625 -1.275 1 98.81 105 ASP B CA 1
ATOM 1703 C C . ASP B 1 105 ? 4.102 15.547 -2.471 1 98.81 105 ASP B C 1
ATOM 1705 O O . ASP B 1 105 ? 3.168 16.141 -3.012 1 98.81 105 ASP B O 1
ATOM 1709 N N . PRO B 1 106 ? 5.328 15.766 -2.932 1 98.56 106 PRO B N 1
ATOM 1710 C CA . PRO B 1 106 ? 5.641 16.766 -3.949 1 98.56 106 PRO B CA 1
ATOM 1711 C C . PRO B 1 106 ? 4.914 16.516 -5.27 1 98.56 106 PRO B C 1
ATOM 1713 O O . PRO B 1 106 ? 4.688 17.453 -6.043 1 98.56 106 PRO B O 1
ATOM 1716 N N . ASP B 1 107 ? 4.535 15.266 -5.582 1 98.75 107 ASP B N 1
ATOM 1717 C CA . ASP B 1 107 ? 3.869 14.945 -6.84 1 98.75 107 ASP B CA 1
ATOM 1718 C C . ASP B 1 107 ? 2.352 14.938 -6.672 1 98.75 107 ASP B C 1
ATOM 1720 O O . ASP B 1 107 ? 1.613 14.844 -7.652 1 98.75 107 ASP B O 1
ATOM 1724 N N . GLY B 1 108 ? 1.911 14.969 -5.43 1 98.62 108 GLY B N 1
ATOM 1725 C CA . GLY B 1 108 ? 0.476 14.992 -5.195 1 98.62 108 GLY B CA 1
ATOM 1726 C C . GLY B 1 108 ? -0.059 13.68 -4.641 1 98.62 108 GLY B C 1
ATOM 1727 O O . GLY B 1 108 ? -1.263 13.547 -4.414 1 98.62 108 GLY B O 1
ATOM 1728 N N . ASN B 1 109 ? 0.767 12.633 -4.48 1 98.81 109 ASN B N 1
ATOM 1729 C CA . ASN B 1 109 ? 0.33 11.469 -3.717 1 98.81 109 ASN B CA 1
ATOM 1730 C C . ASN B 1 109 ? -0.181 11.867 -2.334 1 98.81 109 ASN B C 1
ATOM 1732 O O . ASN B 1 109 ? 0.472 12.625 -1.621 1 98.81 109 ASN B O 1
ATOM 1736 N N . THR B 1 110 ? -1.29 11.312 -1.956 1 98.75 110 THR B N 1
ATOM 1737 C CA . THR B 1 110 ? -1.907 11.758 -0.714 1 98.75 110 THR B CA 1
ATOM 1738 C C . THR B 1 110 ? -1.815 10.68 0.359 1 98.75 110 THR B C 1
ATOM 1740 O O . THR B 1 110 ? -2.238 9.539 0.141 1 98.75 110 THR B O 1
ATOM 1743 N N . LEU B 1 111 ? -1.234 10.969 1.443 1 98.69 111 LEU B N 1
ATOM 1744 C CA . LEU B 1 111 ? -1.226 10.188 2.674 1 98.69 111 LEU B CA 1
ATOM 1745 C C . LEU B 1 111 ? -2.23 10.734 3.678 1 98.69 111 LEU B C 1
ATOM 1747 O O . LEU B 1 111 ? -2.275 11.945 3.918 1 98.69 111 LEU B O 1
ATOM 1751 N N . SER B 1 112 ? -3.008 9.93 4.191 1 98.75 112 SER B N 1
ATOM 1752 C CA . SER B 1 112 ? -3.975 10.336 5.203 1 98.75 112 SER B CA 1
ATOM 1753 C C . SER B 1 112 ? -3.516 9.93 6.602 1 98.75 112 SER B C 1
ATOM 1755 O O . SER B 1 112 ? -3.465 8.742 6.926 1 98.75 112 SER B O 1
ATOM 1757 N N . LEU B 1 113 ? -3.188 10.93 7.418 1 98.88 113 LEU B N 1
ATOM 1758 C CA . LEU B 1 113 ? -2.961 10.656 8.828 1 98.88 113 LEU B CA 1
ATOM 1759 C C . LEU B 1 113 ? -4.25 10.203 9.508 1 98.88 113 LEU B C 1
ATOM 1761 O O . LEU B 1 113 ? -5.32 10.758 9.242 1 98.88 113 LEU B O 1
ATOM 1765 N N . HIS B 1 114 ? -4.117 9.25 10.352 1 98.88 114 HIS B N 1
ATOM 1766 C CA . HIS B 1 114 ? -5.297 8.75 11.055 1 98.88 114 HIS B CA 1
ATOM 1767 C C . HIS B 1 114 ? -4.988 8.469 12.523 1 98.88 114 HIS B C 1
ATOM 1769 O O . HIS B 1 114 ? -4.027 7.762 12.836 1 98.88 114 HIS B O 1
ATOM 1775 N N . GLN B 1 115 ? -5.727 9.094 13.352 1 98.75 115 GLN B N 1
ATOM 1776 C CA . GLN B 1 115 ? -5.734 8.789 14.773 1 98.75 115 GLN B CA 1
ATOM 1777 C C . GLN B 1 115 ? -7.078 8.211 15.203 1 98.75 115 GLN B C 1
ATOM 1779 O O . GLN B 1 115 ? -8.125 8.844 15.016 1 98.75 115 GLN B O 1
ATOM 1784 N N . GLU B 1 116 ? -7.07 7.027 15.781 1 94.69 116 GLU B N 1
ATOM 1785 C CA . GLU B 1 116 ? -8.305 6.398 16.234 1 94.69 116 GLU B CA 1
ATOM 1786 C C . GLU B 1 116 ? -8.836 7.074 17.5 1 94.69 116 GLU B C 1
ATOM 1788 O O . GLU B 1 116 ? -8.062 7.496 18.359 1 94.69 116 GLU B O 1
#

Nearest PDB structures (foldseek):
  5ujp-assembly1_B  TM=8.934E-01  e=1.315E-14  Streptomyces sp. CB03234
  5ump-assembly1_B  TM=9.409E-01  e=6.097E-14  Streptomyces sp. CB03234
  2qqz-assembly1_B  TM=7.864E-01  e=5.015E-06  Bacillus anthracis str. Ames
  2p7q-assembly4_C-2  TM=7.418E-01  e=4.716E-06  Listeria monocytogenes EGD-e
  2zw7-assembly1_B  TM=7.033E-01  e=3.161E-05  Streptomyces verticillus